Protein AF-A0A9C6X4J5-F1 (afdb_monomer)

Foldseek 3Di:
DVVVVVVVCVVCVVVVNNVVPDPCVPVCVVVVVVLVVVVVLVVVPDPPADPDDDDPDDWAFPPAFFAQQQAALVLLCCLQPVPPRCPPDDDPPDPPPPPPDPDDDDDDDQADPVRVVVCVVRPLLVQLVVQLVVVQWDPWTWDDDPQKIKIWTWGDSPPDPDTWIKIWIAGNHNRHTSAIATPPDPPRSSNNGSNSSNVSSNVSSCCRVPNRGTD

Secondary structure (DSSP, 8-state):
-HHHHHHHHHHHHHTT-GGG--TTTTTTHHHHHHHHHHHHHHHHS-S-----PPP-S--EESSSSPPPTT--HHHHHIIIIITS---TTS------------------SSS-HHHHHHHHH-HHHHHHHHHHHTT-EEEEEEEEETTEEEEEEEEESSS-S-EEEEEEEEETTT--EEEEEETT-TTGGGT-SHHHHHHHHHHHHHHHHH-S---

Radius of gyration: 20.18 Å; Cα contacts (8 Å, |Δi|>4): 278; chains: 1; bounding box: 55×36×51 Å

Organism: Frankliniella occidentalis (NCBI:txid133901)

Structure (mmCIF, N/CA/C/O backbone):
data_AF-A0A9C6X4J5-F1
#
_entry.id   AF-A0A9C6X4J5-F1
#
loop_
_atom_site.group_PDB
_atom_site.id
_atom_site.type_symbol
_atom_site.label_atom_id
_atom_site.label_alt_id
_atom_site.label_comp_id
_atom_site.label_asym_id
_atom_site.label_entity_id
_atom_site.label_seq_id
_atom_site.pdbx_PDB_ins_code
_atom_site.Cartn_x
_atom_site.Cartn_y
_atom_site.Cartn_z
_atom_site.occupancy
_atom_site.B_iso_or_equiv
_atom_site.auth_seq_id
_atom_site.auth_comp_id
_atom_site.auth_asym_id
_atom_site.auth_atom_id
_atom_site.pdbx_PDB_model_num
ATOM 1 N N . MET A 1 1 ? 35.619 13.099 -7.217 1.00 46.31 1 MET A N 1
ATOM 2 C CA . MET A 1 1 ? 35.408 11.865 -8.017 1.00 46.31 1 MET A CA 1
ATOM 3 C C . MET A 1 1 ? 34.455 12.052 -9.214 1.00 46.31 1 MET A C 1
ATOM 5 O O . MET A 1 1 ? 34.586 11.313 -10.177 1.00 46.31 1 MET A O 1
ATOM 9 N N . ILE A 1 2 ? 33.584 13.077 -9.226 1.00 42.25 2 ILE A N 1
ATOM 10 C CA . ILE A 1 2 ? 32.710 13.454 -10.368 1.00 42.25 2 ILE A CA 1
ATOM 11 C C . ILE A 1 2 ? 33.497 13.915 -11.616 1.00 42.25 2 ILE A C 1
ATOM 13 O O . ILE A 1 2 ? 33.118 13.613 -12.745 1.00 42.25 2 ILE A O 1
ATOM 17 N N . ILE A 1 3 ? 34.640 14.582 -11.421 1.00 46.97 3 ILE A N 1
ATOM 18 C CA . ILE A 1 3 ? 35.455 15.157 -12.510 1.00 46.97 3 ILE A CA 1
ATOM 19 C C . ILE A 1 3 ? 36.023 14.071 -13.446 1.00 46.97 3 ILE A C 1
ATOM 21 O O . ILE A 1 3 ? 36.099 14.259 -14.657 1.00 46.97 3 ILE A O 1
ATOM 25 N N . ILE A 1 4 ? 36.364 12.896 -12.905 1.00 52.69 4 ILE A N 1
ATOM 26 C CA . ILE A 1 4 ? 36.984 11.805 -13.675 1.00 52.69 4 ILE A CA 1
ATOM 27 C C . ILE A 1 4 ? 35.953 11.109 -14.578 1.00 52.69 4 ILE A C 1
ATOM 29 O O . ILE A 1 4 ? 36.290 10.690 -15.685 1.00 52.69 4 ILE A O 1
ATOM 33 N N . PHE A 1 5 ? 34.692 11.021 -14.139 1.00 55.88 5 PHE A N 1
ATOM 34 C CA . PHE A 1 5 ? 33.614 10.419 -14.924 1.00 55.88 5 PHE A CA 1
ATOM 35 C C . PHE A 1 5 ? 33.237 11.298 -16.121 1.00 55.88 5 PHE A C 1
ATOM 37 O O . PHE A 1 5 ? 33.220 10.812 -17.248 1.00 55.88 5 PHE A O 1
ATOM 44 N N . PHE A 1 6 ? 33.056 12.607 -15.910 1.00 57.62 6 PHE A N 1
ATOM 45 C CA . PHE A 1 6 ? 32.767 13.539 -17.005 1.00 57.62 6 PHE A CA 1
ATOM 46 C C . PHE A 1 6 ? 33.886 13.589 -18.050 1.00 57.62 6 PHE A C 1
ATOM 48 O O . PHE A 1 6 ? 33.592 13.574 -19.243 1.00 57.62 6 PHE A O 1
ATOM 55 N N . SER A 1 7 ? 35.159 13.586 -17.635 1.00 59.09 7 SER A N 1
ATOM 56 C CA . SER A 1 7 ? 36.279 13.528 -18.587 1.00 59.09 7 SER A CA 1
ATOM 57 C C . SER A 1 7 ? 36.324 12.217 -19.374 1.00 59.09 7 SER A C 1
ATOM 59 O O . SER A 1 7 ? 36.650 12.228 -20.558 1.00 59.09 7 SER A O 1
ATOM 61 N N . ARG A 1 8 ? 35.959 11.083 -18.762 1.00 58.59 8 ARG A N 1
ATOM 62 C CA . ARG A 1 8 ? 35.903 9.786 -19.456 1.00 58.59 8 ARG A CA 1
ATOM 63 C C . ARG A 1 8 ? 34.739 9.692 -20.435 1.00 58.59 8 ARG A C 1
ATOM 65 O O . ARG A 1 8 ? 34.955 9.258 -21.559 1.00 58.59 8 ARG A O 1
ATOM 72 N N . VAL A 1 9 ? 33.551 10.152 -20.047 1.00 63.16 9 VAL A N 1
ATOM 73 C CA . VAL A 1 9 ? 32.379 10.199 -20.934 1.00 63.16 9 VAL A CA 1
ATOM 74 C C . VAL A 1 9 ? 32.647 11.125 -22.121 1.00 63.16 9 VAL A C 1
ATOM 76 O O . VAL A 1 9 ? 32.426 10.727 -23.261 1.00 63.16 9 VAL A O 1
ATOM 79 N N . LYS A 1 10 ? 33.228 12.311 -21.882 1.00 68.94 10 LYS A N 1
ATOM 80 C CA . LYS A 1 10 ? 33.634 13.231 -22.957 1.00 68.94 10 LYS A CA 1
ATOM 81 C C . LYS A 1 10 ? 34.655 12.604 -23.911 1.00 68.94 10 LYS A C 1
ATOM 83 O O . LYS A 1 10 ? 34.494 12.733 -25.118 1.00 68.94 10 LYS A O 1
ATOM 88 N N . ASN A 1 11 ? 35.653 11.881 -23.396 1.00 65.81 11 ASN A N 1
ATOM 89 C CA . ASN A 1 11 ? 36.626 11.177 -24.238 1.00 65.81 11 ASN A CA 1
ATOM 90 C C . ASN A 1 11 ? 36.002 10.017 -25.032 1.00 65.81 11 ASN A C 1
ATOM 92 O O . ASN A 1 11 ? 36.344 9.832 -26.193 1.00 65.81 11 ASN A O 1
ATOM 96 N N . CYS A 1 12 ? 35.074 9.252 -24.454 1.00 62.53 12 CYS A N 1
ATOM 97 C CA . CYS A 1 12 ? 34.403 8.157 -25.163 1.00 62.53 12 CYS A CA 1
ATOM 98 C C . CYS A 1 12 ? 33.495 8.656 -26.298 1.00 62.53 12 CYS A C 1
ATOM 100 O O . CYS A 1 12 ? 33.478 8.038 -27.361 1.00 62.53 12 CYS A O 1
ATOM 102 N N . ILE A 1 13 ? 32.811 9.789 -26.096 1.00 67.75 13 ILE A N 1
ATOM 103 C CA . ILE A 1 13 ? 32.022 10.468 -27.136 1.00 67.75 13 ILE A CA 1
ATOM 104 C C . ILE A 1 13 ? 32.949 11.027 -28.226 1.00 67.75 13 ILE A C 1
ATOM 106 O O . ILE A 1 13 ? 32.706 10.820 -29.409 1.00 67.75 13 ILE A O 1
ATOM 110 N N . ALA A 1 14 ? 34.066 11.660 -27.847 1.00 70.88 14 ALA A N 1
ATOM 111 C CA . ALA A 1 14 ? 35.048 12.172 -28.808 1.00 70.88 14 ALA A CA 1
ATOM 112 C C . ALA A 1 14 ? 35.704 11.066 -29.660 1.00 70.88 14 A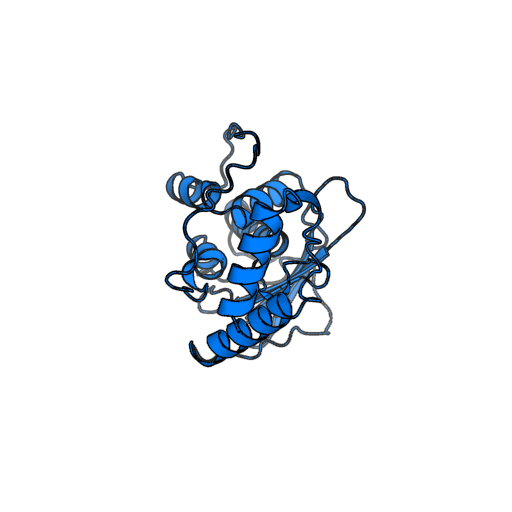LA A C 1
ATOM 114 O O . ALA A 1 14 ? 36.160 11.329 -30.769 1.00 70.88 14 ALA A O 1
ATOM 115 N N . MET A 1 15 ? 35.744 9.827 -29.158 1.00 73.50 15 MET A N 1
ATOM 116 C CA . MET A 1 15 ? 36.284 8.658 -29.861 1.00 73.50 15 MET A CA 1
ATOM 117 C C . MET A 1 15 ? 35.229 7.865 -30.659 1.00 73.50 15 MET A C 1
ATOM 119 O O . MET A 1 15 ? 35.568 6.802 -31.182 1.00 73.50 15 MET A O 1
ATOM 123 N N . GLY A 1 16 ? 33.973 8.330 -30.736 1.00 62.78 16 GLY A N 1
ATOM 124 C CA . GLY A 1 16 ? 32.884 7.648 -31.457 1.00 62.78 16 GLY A CA 1
ATOM 125 C C . GLY A 1 16 ? 32.509 6.283 -30.866 1.00 62.78 16 GLY A C 1
ATOM 126 O O . GLY A 1 16 ? 32.127 5.361 -31.587 1.00 62.78 16 GLY A O 1
ATOM 127 N N . ARG A 1 17 ? 32.719 6.107 -29.554 1.00 64.44 17 ARG A N 1
ATOM 128 C CA . ARG A 1 17 ? 32.460 4.865 -28.807 1.00 64.44 17 ARG A CA 1
ATOM 129 C C . ARG A 1 17 ? 31.333 5.049 -27.790 1.00 64.44 17 ARG A C 1
ATOM 131 O O . ARG A 1 17 ? 31.368 4.434 -26.723 1.00 64.44 17 ARG A O 1
ATOM 138 N N . GLU A 1 18 ? 30.333 5.876 -28.097 1.00 59.59 18 GLU A N 1
ATOM 139 C CA . GLU A 1 18 ? 29.174 6.097 -27.219 1.00 59.59 18 GLU A CA 1
ATOM 140 C C . GLU A 1 18 ? 28.412 4.803 -26.880 1.00 59.59 18 GLU A C 1
ATOM 142 O O . GLU A 1 18 ? 27.901 4.657 -25.772 1.00 59.59 18 GLU A O 1
ATOM 147 N N . ASN A 1 19 ? 28.429 3.818 -27.781 1.00 61.12 19 ASN A N 1
ATOM 148 C CA . ASN A 1 19 ? 27.693 2.557 -27.643 1.00 61.12 19 ASN A CA 1
ATOM 149 C C . ASN A 1 19 ? 28.371 1.523 -26.715 1.00 61.12 19 ASN A C 1
ATOM 151 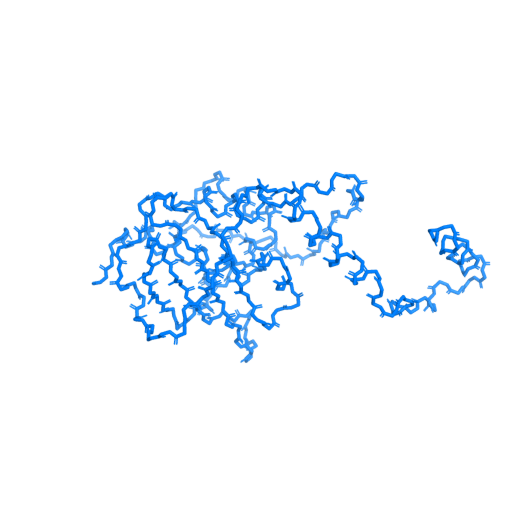O O . ASN A 1 19 ? 27.837 0.434 -26.524 1.00 61.12 19 ASN A O 1
ATOM 155 N N . ILE A 1 20 ? 29.558 1.827 -26.167 1.00 57.28 20 ILE A N 1
ATOM 156 C CA . ILE A 1 20 ? 30.389 0.897 -25.367 1.00 57.28 20 ILE A CA 1
ATOM 157 C C . ILE A 1 20 ? 30.351 1.241 -23.864 1.00 57.28 20 ILE A C 1
ATOM 159 O O . ILE A 1 20 ? 30.978 0.572 -23.041 1.00 57.28 20 ILE A O 1
ATOM 163 N N . ILE A 1 21 ? 29.598 2.267 -23.459 1.00 56.97 21 ILE A N 1
ATOM 164 C CA . ILE A 1 21 ? 29.441 2.603 -22.040 1.00 56.97 21 ILE A CA 1
ATOM 165 C C . ILE A 1 21 ? 28.496 1.575 -21.398 1.00 56.97 21 ILE A C 1
ATOM 167 O O . ILE A 1 21 ? 27.281 1.743 -21.394 1.00 56.97 21 ILE A O 1
ATOM 171 N N . ASP A 1 22 ? 29.059 0.484 -20.874 1.00 58.22 22 ASP A N 1
ATOM 172 C CA . ASP A 1 22 ? 28.322 -0.539 -20.125 1.00 58.22 22 ASP A CA 1
ATOM 173 C C . ASP A 1 22 ? 27.624 0.115 -18.917 1.00 58.22 22 ASP A C 1
ATOM 175 O O . ASP A 1 22 ? 28.326 0.664 -18.070 1.00 58.22 22 ASP A O 1
ATOM 179 N N . PRO A 1 23 ? 26.287 0.050 -18.762 1.00 49.19 23 PRO A N 1
ATOM 180 C CA . PRO A 1 23 ? 25.568 0.578 -17.596 1.00 49.19 23 PRO A CA 1
ATOM 181 C C . PRO A 1 23 ? 26.055 0.027 -16.244 1.00 49.19 23 PRO A C 1
ATOM 183 O O . PRO A 1 23 ? 25.772 0.605 -15.194 1.00 49.19 23 PRO A O 1
ATOM 186 N N . LYS A 1 24 ? 26.812 -1.080 -16.243 1.00 51.19 24 LYS A N 1
ATOM 187 C CA . LYS A 1 24 ? 27.496 -1.629 -15.064 1.00 51.19 24 LYS A CA 1
ATOM 188 C C . LYS A 1 24 ? 28.825 -0.934 -14.731 1.00 51.19 24 LYS A C 1
ATOM 190 O O . LYS A 1 24 ? 29.504 -1.388 -13.811 1.00 51.19 24 LYS A O 1
ATOM 195 N N . THR A 1 25 ? 29.198 0.156 -15.414 1.00 55.00 25 THR A N 1
ATOM 196 C CA . THR A 1 25 ? 30.515 0.830 -15.298 1.00 55.00 25 THR A CA 1
ATOM 197 C C . THR A 1 25 ? 30.905 1.259 -13.885 1.00 55.00 25 THR A C 1
ATOM 199 O O . THR A 1 25 ? 32.085 1.496 -13.639 1.00 55.00 25 THR A O 1
ATOM 202 N N . ASP A 1 26 ? 29.962 1.339 -12.949 1.00 56.19 26 ASP A N 1
ATOM 203 C CA . ASP A 1 26 ? 30.252 1.696 -11.559 1.00 56.19 26 ASP A CA 1
ATOM 204 C C . ASP A 1 26 ? 30.087 0.531 -10.566 1.00 56.19 26 ASP A C 1
ATOM 206 O O . ASP A 1 26 ? 30.128 0.727 -9.355 1.00 56.19 26 ASP A O 1
ATOM 210 N N . GLY A 1 27 ? 29.868 -0.702 -11.037 1.00 58.28 27 GLY A N 1
ATOM 211 C CA . GLY A 1 27 ? 29.753 -1.884 -10.170 1.00 58.28 27 GLY A CA 1
ATOM 212 C C . GLY A 1 27 ? 28.665 -1.772 -9.091 1.00 58.28 27 GLY A C 1
ATOM 213 O O . GLY A 1 27 ? 28.767 -2.410 -8.050 1.00 58.28 27 GLY A O 1
ATOM 214 N N . GLY A 1 28 ? 27.652 -0.924 -9.305 1.00 58.06 28 GLY A N 1
ATOM 215 C CA . GLY A 1 28 ? 26.611 -0.639 -8.317 1.00 58.06 28 GLY A CA 1
ATOM 216 C C . GLY A 1 28 ? 27.005 0.353 -7.216 1.00 58.06 28 GLY A C 1
ATOM 217 O O . GLY A 1 28 ? 26.177 0.609 -6.346 1.00 58.06 28 GLY A O 1
ATOM 218 N N . LYS A 1 29 ? 28.197 0.965 -7.250 1.00 60.34 29 LYS A N 1
ATOM 219 C CA . LYS A 1 29 ? 28.632 1.946 -6.239 1.00 60.34 29 LYS A CA 1
ATOM 220 C C . LYS A 1 29 ? 27.720 3.164 -6.190 1.00 60.34 29 LYS A C 1
ATOM 222 O O . LYS A 1 29 ? 27.361 3.583 -5.100 1.00 60.34 29 LYS A O 1
ATOM 227 N N . TRP A 1 30 ? 27.249 3.677 -7.326 1.00 58.50 30 TRP A N 1
ATOM 228 C CA . TRP A 1 30 ? 26.241 4.739 -7.343 1.00 58.50 30 TRP A CA 1
ATOM 229 C C . TRP A 1 30 ? 24.928 4.310 -6.685 1.00 58.50 30 TRP A C 1
ATOM 231 O O . TRP A 1 30 ? 24.340 5.074 -5.928 1.00 58.50 30 TRP A O 1
ATOM 241 N N . TYR A 1 31 ? 24.475 3.074 -6.917 1.00 57.50 31 TYR A N 1
ATOM 242 C CA . TYR A 1 31 ? 23.280 2.541 -6.256 1.00 57.50 31 TYR A CA 1
ATOM 243 C C . TYR A 1 31 ? 23.493 2.401 -4.743 1.00 57.50 31 TYR A C 1
ATOM 245 O O . TYR A 1 31 ? 22.592 2.688 -3.959 1.00 57.50 31 TYR A O 1
ATOM 253 N N . GLN A 1 32 ? 24.695 2.006 -4.329 1.00 66.38 32 GLN A N 1
ATOM 254 C CA . GLN A 1 32 ? 25.087 1.862 -2.932 1.00 66.38 32 GLN A CA 1
ATOM 255 C C . GLN A 1 32 ? 25.197 3.223 -2.231 1.00 66.38 32 GLN A C 1
ATOM 257 O O . GLN A 1 32 ? 24.552 3.425 -1.209 1.00 66.38 32 GLN A O 1
ATOM 262 N N . LEU A 1 33 ? 25.857 4.200 -2.855 1.00 64.25 33 LEU A N 1
ATOM 263 C CA . LEU A 1 33 ? 25.918 5.592 -2.404 1.00 64.25 33 LEU A CA 1
ATOM 264 C C . LEU A 1 33 ? 24.532 6.241 -2.356 1.00 64.25 33 LEU A C 1
ATOM 266 O O . LEU A 1 33 ? 24.237 6.978 -1.423 1.00 64.25 33 LEU A O 1
ATOM 270 N N . LYS A 1 34 ? 23.657 5.950 -3.327 1.00 59.69 34 LYS A N 1
ATOM 271 C CA . LYS A 1 34 ? 22.263 6.413 -3.323 1.00 59.69 34 LYS A CA 1
ATOM 272 C C . LYS A 1 34 ? 21.470 5.782 -2.180 1.00 59.69 34 LYS A C 1
ATOM 274 O O . LYS A 1 34 ? 20.671 6.458 -1.544 1.00 59.69 34 LYS A O 1
ATOM 279 N N . ARG A 1 35 ? 21.679 4.495 -1.890 1.00 67.06 35 ARG A N 1
ATOM 280 C CA . ARG A 1 35 ? 21.074 3.835 -0.724 1.00 67.06 35 ARG A CA 1
ATOM 281 C C . ARG A 1 35 ? 21.559 4.449 0.586 1.00 67.06 35 ARG A C 1
ATOM 283 O O . ARG A 1 35 ? 20.732 4.727 1.445 1.00 67.06 35 ARG A O 1
ATOM 290 N N . GLU A 1 36 ? 22.861 4.668 0.725 1.00 69.06 36 GLU A N 1
ATOM 291 C CA . GLU A 1 36 ? 23.479 5.243 1.923 1.00 69.06 36 GLU A CA 1
ATOM 292 C C . GLU A 1 36 ? 23.052 6.701 2.133 1.00 69.06 36 GLU A C 1
ATOM 294 O O . GLU A 1 36 ? 22.657 7.066 3.237 1.00 69.06 36 GLU A O 1
ATOM 299 N N . SER A 1 37 ? 23.022 7.521 1.078 1.00 66.81 37 SER A N 1
ATOM 300 C CA . SER A 1 37 ? 22.563 8.911 1.166 1.00 66.81 37 SER A CA 1
ATOM 301 C C . SER A 1 37 ? 21.079 9.014 1.514 1.00 66.81 37 SER A C 1
ATOM 303 O O . SER A 1 37 ? 20.695 9.888 2.286 1.00 66.81 37 SER A O 1
ATOM 305 N N . MET A 1 38 ? 20.245 8.094 1.019 1.00 57.31 38 MET A N 1
ATOM 306 C CA . MET A 1 38 ? 18.829 8.028 1.391 1.00 57.31 38 MET A CA 1
ATOM 307 C C . MET A 1 38 ? 18.621 7.513 2.821 1.00 57.31 38 MET A C 1
ATOM 309 O O . MET A 1 38 ? 17.734 8.003 3.513 1.00 57.31 38 MET A O 1
ATOM 313 N N . GLN A 1 39 ? 19.442 6.573 3.301 1.00 58.50 39 GLN A N 1
ATOM 314 C CA . GLN A 1 39 ? 19.427 6.152 4.708 1.00 58.50 39 GLN A CA 1
ATOM 315 C C . GLN A 1 39 ? 19.842 7.296 5.640 1.00 58.50 39 GLN A C 1
ATOM 317 O O . GLN A 1 39 ? 19.215 7.493 6.679 1.00 58.50 39 GLN A O 1
ATOM 322 N N . LEU A 1 40 ? 20.840 8.087 5.241 1.00 58.69 40 LEU A N 1
ATOM 323 C CA . LEU A 1 40 ? 21.288 9.262 5.984 1.00 58.69 40 LEU A CA 1
ATOM 324 C C . LEU A 1 40 ? 20.240 10.389 5.954 1.00 58.69 40 LEU A C 1
ATOM 326 O O . LEU A 1 40 ? 19.965 11.002 6.983 1.00 58.69 40 LEU A O 1
ATOM 330 N N . ALA A 1 41 ? 19.588 10.619 4.810 1.00 55.31 41 ALA A N 1
ATOM 331 C CA . ALA A 1 41 ? 18.489 11.577 4.680 1.00 55.31 41 ALA A CA 1
ATOM 332 C C . ALA A 1 41 ? 17.271 11.172 5.528 1.00 55.31 41 ALA A C 1
ATOM 334 O O . ALA A 1 41 ? 16.721 12.014 6.232 1.00 55.31 41 ALA A O 1
ATOM 335 N N . ASN A 1 42 ? 16.921 9.881 5.570 1.00 48.97 42 ASN A N 1
ATOM 336 C CA . ASN A 1 42 ? 15.914 9.353 6.499 1.00 48.97 42 ASN A CA 1
ATOM 337 C C . ASN A 1 42 ? 16.298 9.580 7.974 1.00 48.97 42 ASN A C 1
ATOM 339 O O . ASN A 1 42 ? 15.418 9.715 8.817 1.00 48.97 42 ASN A O 1
ATOM 343 N N . PHE A 1 43 ? 17.595 9.639 8.292 1.00 45.91 43 PHE A N 1
ATOM 344 C CA . PHE A 1 43 ? 18.088 9.943 9.638 1.00 45.91 43 PHE A CA 1
ATOM 345 C C . PHE A 1 43 ? 18.060 11.441 9.971 1.00 45.91 43 PHE A C 1
ATOM 347 O O . PHE A 1 43 ? 18.026 11.801 11.145 1.00 45.91 43 PHE A O 1
ATOM 354 N N . THR A 1 44 ? 18.084 12.309 8.955 1.00 42.28 44 THR A N 1
ATOM 355 C CA . THR A 1 44 ? 18.152 13.773 9.119 1.00 42.28 44 THR A CA 1
ATOM 356 C C . THR A 1 44 ? 16.760 14.413 9.061 1.00 42.28 44 THR A C 1
ATOM 358 O O . THR A 1 44 ? 16.493 15.388 9.755 1.00 42.28 44 THR A O 1
ATOM 361 N N . SER A 1 45 ? 15.826 13.815 8.319 1.00 45.00 45 SER A N 1
ATOM 362 C CA . SER A 1 45 ? 14.392 14.113 8.379 1.00 45.00 45 SER A CA 1
ATOM 363 C C . SER A 1 45 ? 13.725 13.308 9.500 1.00 45.00 45 SER A C 1
ATOM 365 O O . SER A 1 45 ? 12.837 12.494 9.256 1.00 45.00 45 SER A O 1
ATOM 367 N N . GLN A 1 46 ? 14.166 13.499 10.747 1.00 39.09 46 GLN A N 1
ATOM 368 C CA . GLN A 1 46 ? 13.497 12.922 11.915 1.00 39.09 46 GLN A CA 1
ATOM 369 C C . GLN A 1 46 ? 12.147 13.617 12.157 1.00 39.09 46 GLN A C 1
ATOM 371 O O . GLN A 1 46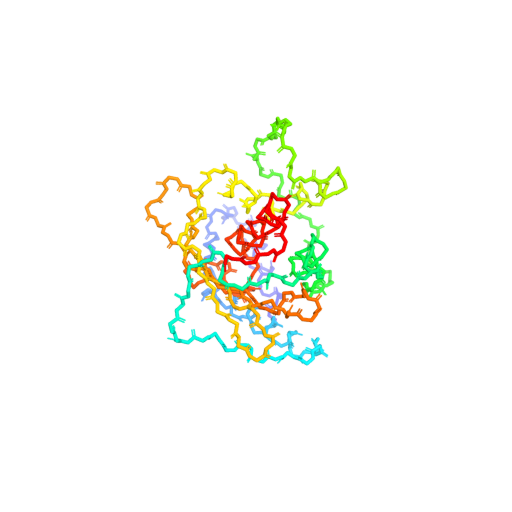 ? 11.995 14.453 13.039 1.00 39.09 46 GLN A O 1
ATOM 376 N N . THR A 1 47 ? 11.114 13.181 11.442 1.00 39.59 47 THR A N 1
ATOM 377 C CA . THR A 1 47 ? 9.932 12.729 12.177 1.00 39.59 47 THR A CA 1
ATOM 378 C C . THR A 1 47 ? 10.340 11.415 12.821 1.00 39.59 47 THR A C 1
ATOM 380 O O . THR A 1 47 ? 10.681 10.487 12.091 1.00 39.59 47 THR A O 1
ATOM 383 N N . VAL A 1 48 ? 10.396 11.368 14.154 1.00 38.47 48 VAL A N 1
ATOM 384 C CA . VAL A 1 48 ? 10.726 10.192 14.979 1.00 38.47 48 VAL A CA 1
ATOM 385 C C . VAL A 1 48 ? 10.119 8.929 14.359 1.00 38.47 48 VAL A C 1
ATOM 387 O O . VAL A 1 48 ? 8.931 8.651 14.505 1.00 38.47 48 VAL A O 1
ATOM 390 N N . GLY A 1 49 ? 10.922 8.205 13.581 1.00 43.44 49 GLY A N 1
ATOM 391 C CA . GLY A 1 49 ? 10.463 7.030 12.865 1.00 43.44 49 GLY A CA 1
ATOM 392 C C . GLY A 1 49 ? 10.350 5.901 13.866 1.00 43.44 49 GLY A C 1
ATOM 393 O O . GLY A 1 49 ? 11.373 5.336 14.253 1.00 43.44 49 GLY A O 1
ATOM 394 N N . LEU A 1 50 ? 9.126 5.567 14.288 1.00 51.72 50 LEU A N 1
ATOM 395 C CA . LEU A 1 50 ? 8.868 4.258 14.877 1.00 51.72 50 LEU A CA 1
ATOM 396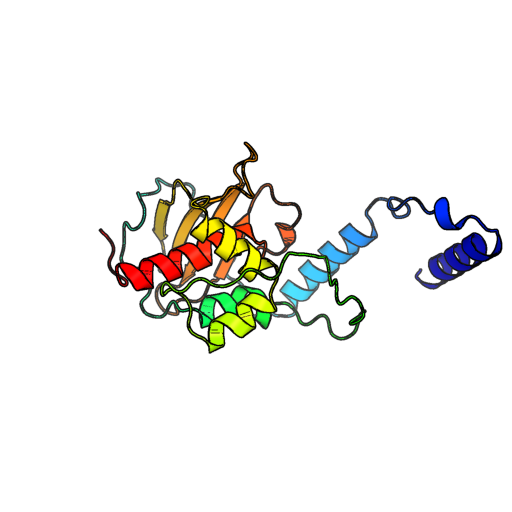 C C . LEU A 1 50 ? 9.492 3.226 13.930 1.00 51.72 50 LEU A C 1
ATOM 398 O O . LEU A 1 50 ? 9.120 3.156 12.758 1.00 51.72 50 LEU A O 1
ATOM 402 N N . GLN A 1 51 ? 10.458 2.448 14.415 1.00 59.75 51 GLN A N 1
ATOM 403 C CA . GLN A 1 51 ? 10.892 1.240 13.723 1.00 59.75 51 GLN A CA 1
ATOM 404 C C . GLN A 1 51 ? 9.698 0.284 13.739 1.00 59.75 51 GLN A C 1
ATOM 406 O O . GLN A 1 51 ? 9.480 -0.451 14.701 1.00 59.75 51 GLN A O 1
ATOM 411 N N . VAL A 1 52 ? 8.861 0.375 12.706 1.00 72.62 52 VAL A N 1
ATOM 412 C CA . VAL A 1 52 ? 7.672 -0.456 12.569 1.00 72.62 52 VAL A CA 1
ATOM 413 C C . VAL A 1 52 ? 8.138 -1.871 12.259 1.00 72.62 52 VAL A C 1
ATOM 415 O O . VAL A 1 52 ? 8.618 -2.163 11.166 1.00 72.62 52 VAL A O 1
ATOM 418 N N . THR A 1 53 ? 8.008 -2.752 13.243 1.00 82.62 53 THR A N 1
ATOM 419 C CA . THR A 1 53 ? 8.253 -4.183 13.086 1.00 82.62 53 THR A CA 1
ATOM 420 C C . THR A 1 53 ? 6.937 -4.860 12.731 1.00 82.62 53 THR A C 1
ATOM 422 O O . THR A 1 53 ? 5.956 -4.755 13.461 1.00 82.62 53 THR A O 1
ATOM 425 N N . PHE A 1 54 ? 6.893 -5.524 11.574 1.00 85.12 54 PHE A N 1
ATOM 426 C CA . PHE A 1 54 ? 5.695 -6.253 11.167 1.00 85.12 54 PHE A CA 1
ATOM 427 C C . PHE A 1 54 ? 5.507 -7.503 12.032 1.00 85.12 54 PHE A C 1
ATOM 429 O O . PHE A 1 54 ? 6.469 -8.253 12.222 1.00 85.12 54 PHE A O 1
ATOM 436 N N . PRO A 1 55 ? 4.279 -7.776 12.498 1.00 86.81 55 PRO A N 1
ATOM 437 C CA . PRO A 1 55 ? 4.009 -8.951 13.307 1.00 86.81 55 PRO A CA 1
ATOM 438 C C . PRO A 1 55 ? 4.179 -10.246 12.507 1.00 86.81 55 PRO A C 1
ATOM 440 O O . PRO A 1 55 ? 3.751 -10.367 11.356 1.00 86.81 55 PRO A O 1
ATOM 443 N N . SER A 1 56 ? 4.773 -11.245 13.157 1.00 82.75 56 SER A N 1
ATOM 444 C CA . SER A 1 56 ? 4.882 -12.624 12.664 1.00 82.75 56 SER A CA 1
ATOM 445 C C . SER A 1 56 ? 3.723 -13.526 13.112 1.00 82.75 56 SER A C 1
ATOM 447 O O . SER A 1 56 ? 3.727 -14.708 12.780 1.00 82.75 56 SER A O 1
ATOM 449 N N . GLY A 1 57 ? 2.758 -12.982 13.864 1.00 76.94 57 GLY A N 1
ATOM 450 C CA . GLY A 1 57 ? 1.616 -13.717 14.418 1.00 76.94 57 GLY A CA 1
ATOM 451 C C . GLY A 1 57 ? 0.611 -14.204 13.372 1.00 76.94 57 GLY A C 1
ATOM 452 O O . GLY A 1 57 ? 0.829 -14.074 12.167 1.00 76.94 57 GLY A O 1
ATOM 453 N N . GLU A 1 58 ? -0.500 -14.771 13.841 1.00 85.88 58 GLU A N 1
ATOM 454 C CA . GLU A 1 58 ? -1.617 -15.176 12.983 1.00 85.88 58 GLU A CA 1
ATOM 455 C C . GLU A 1 58 ? -2.299 -13.945 12.377 1.00 85.88 58 GLU A C 1
ATOM 457 O O . GLU A 1 58 ? -2.482 -12.933 13.044 1.00 85.88 58 GLU A O 1
ATOM 462 N N . TRP A 1 59 ? -2.612 -14.016 11.084 1.00 92.69 59 TRP A N 1
ATOM 463 C CA . TRP A 1 59 ? -3.238 -12.921 10.348 1.00 92.69 59 TRP A CA 1
ATOM 464 C C . TRP A 1 59 ? -4.659 -13.309 9.975 1.00 92.69 59 TRP A C 1
ATOM 466 O O . TRP A 1 59 ? -4.854 -14.364 9.363 1.00 92.69 59 TRP A O 1
ATOM 476 N N . ASP A 1 60 ? -5.605 -12.423 10.257 1.00 92.69 60 ASP A N 1
ATOM 477 C CA . ASP A 1 60 ? -7.024 -12.655 10.026 1.00 92.69 60 ASP A CA 1
ATOM 478 C C . ASP A 1 60 ? -7.444 -12.274 8.603 1.00 92.69 60 ASP A C 1
ATOM 480 O O . ASP A 1 60 ? -6.716 -11.613 7.856 1.00 92.69 60 ASP A O 1
ATOM 484 N N . VAL A 1 61 ? -8.623 -12.741 8.185 1.00 93.81 61 VAL A N 1
ATOM 485 C CA . VAL A 1 61 ? -9.183 -12.419 6.867 1.00 93.81 61 VAL A CA 1
ATOM 486 C C . VAL A 1 61 ? -9.681 -10.978 6.864 1.00 93.81 61 VAL A C 1
ATOM 488 O O . VAL A 1 61 ? -10.575 -10.624 7.627 1.00 93.81 61 VAL A O 1
ATOM 491 N N . PHE A 1 62 ? -9.158 -10.174 5.939 1.00 92.81 62 PHE A N 1
ATOM 492 C CA . PHE A 1 62 ? -9.516 -8.765 5.842 1.00 92.81 62 PHE A CA 1
ATOM 493 C C . PHE A 1 62 ? -10.967 -8.546 5.365 1.00 92.81 62 PHE A C 1
ATOM 495 O O . PHE A 1 62 ? -11.412 -9.224 4.425 1.00 92.81 62 PHE A O 1
ATOM 502 N N . PRO A 1 63 ? -11.679 -7.536 5.904 1.00 91.25 63 PRO A N 1
ATOM 503 C CA . PRO A 1 63 ? -11.334 -6.745 7.094 1.00 91.25 63 PRO A CA 1
ATOM 504 C C . PRO A 1 63 ? -11.777 -7.461 8.383 1.00 91.25 63 PRO A C 1
ATOM 506 O O . PRO A 1 63 ? -12.960 -7.765 8.536 1.00 91.25 63 PRO A O 1
ATOM 509 N N . SER A 1 64 ? -10.854 -7.705 9.317 1.00 91.69 64 SER A N 1
ATOM 510 C CA . SER A 1 64 ? -11.168 -8.329 10.618 1.00 91.69 64 SER A CA 1
ATOM 511 C C . SER A 1 64 ? -11.521 -7.318 11.714 1.00 91.69 64 SER A C 1
ATOM 513 O O . SER A 1 64 ? -12.169 -7.658 12.705 1.00 91.69 64 SER A O 1
ATOM 515 N N . LYS A 1 65 ? -11.084 -6.065 11.555 1.00 90.00 65 LYS A N 1
ATOM 516 C CA . LYS A 1 65 ? -11.377 -4.939 12.449 1.00 90.00 65 LYS A CA 1
ATOM 517 C C . LYS A 1 65 ? -11.809 -3.716 11.653 1.00 90.00 65 LYS A C 1
ATOM 519 O O . LYS A 1 65 ? -11.581 -3.634 10.445 1.00 90.00 65 LYS A O 1
ATOM 524 N N . ASP A 1 66 ? -12.432 -2.773 12.354 1.00 91.06 66 ASP A N 1
ATOM 525 C CA . ASP A 1 66 ? -12.788 -1.477 11.788 1.00 91.06 66 ASP A CA 1
ATOM 526 C C . ASP A 1 66 ? -11.531 -0.747 11.311 1.00 91.06 66 ASP A C 1
ATOM 528 O O . ASP A 1 66 ? -10.526 -0.662 12.017 1.00 91.06 66 ASP A O 1
ATOM 532 N N . LEU A 1 67 ? -11.605 -0.216 10.096 1.00 91.75 67 LEU A N 1
ATOM 533 C CA . LEU A 1 67 ? -10.549 0.592 9.512 1.00 91.75 67 LEU A CA 1
ATOM 534 C C . LEU A 1 67 ? -10.547 1.992 10.139 1.00 91.75 67 LEU A C 1
ATOM 536 O O . LEU A 1 67 ? -11.621 2.533 10.423 1.00 91.75 67 LEU A O 1
ATOM 540 N N . PRO A 1 68 ? -9.375 2.641 10.264 1.00 91.38 68 PRO A N 1
ATOM 541 C CA . PRO A 1 68 ? -9.283 3.997 10.795 1.00 91.38 68 PRO A CA 1
ATOM 542 C C . PRO A 1 68 ? -10.195 4.948 10.009 1.00 91.38 68 PRO A C 1
ATOM 544 O O . PRO A 1 68 ? -10.066 5.080 8.789 1.00 91.38 68 PRO A O 1
ATOM 547 N N . THR A 1 69 ? -11.117 5.629 10.694 1.00 90.94 69 THR A N 1
ATOM 548 C CA . THR A 1 69 ? -12.055 6.585 10.065 1.00 90.94 69 THR A CA 1
ATOM 549 C C . THR A 1 69 ? -11.345 7.796 9.468 1.00 90.94 69 THR A C 1
ATOM 551 O O . THR A 1 69 ? -11.848 8.434 8.547 1.00 90.94 69 THR A O 1
ATOM 554 N N . SER A 1 70 ? -10.146 8.086 9.963 1.00 91.12 70 SER A N 1
ATOM 555 C CA . SER A 1 70 ? -9.254 9.133 9.479 1.00 91.12 70 SER A CA 1
ATOM 556 C C . SER A 1 70 ? -8.498 8.752 8.199 1.00 91.12 70 SER A C 1
ATOM 558 O O . SER A 1 70 ? -7.995 9.647 7.518 1.00 91.12 70 SER A O 1
ATOM 560 N N . PHE A 1 71 ? -8.438 7.467 7.815 1.00 92.81 71 PHE A N 1
ATOM 561 C CA . PHE A 1 71 ? -7.745 7.042 6.595 1.00 92.81 71 PHE A CA 1
ATOM 562 C C . PHE A 1 71 ? -8.491 7.513 5.341 1.00 92.81 71 PHE A C 1
ATOM 564 O O . PHE A 1 71 ? -9.655 7.180 5.119 1.00 92.81 71 PHE A O 1
ATOM 571 N N . ASN A 1 72 ? -7.801 8.271 4.488 1.00 92.81 72 ASN A N 1
ATOM 572 C CA . ASN A 1 72 ? -8.367 8.829 3.264 1.00 92.81 72 ASN A CA 1
ATOM 573 C C . ASN A 1 72 ? -7.309 8.946 2.149 1.00 92.81 72 ASN A C 1
ATOM 575 O O . ASN A 1 72 ? -6.145 8.582 2.323 1.00 92.81 72 ASN A O 1
ATOM 579 N N . PHE A 1 73 ? -7.705 9.457 0.978 1.00 92.50 73 PHE A N 1
ATOM 580 C CA . PHE A 1 73 ? -6.789 9.633 -0.154 1.00 92.50 73 PHE A CA 1
ATOM 581 C C . PHE A 1 73 ? -5.580 10.525 0.178 1.00 92.50 73 PHE A C 1
ATOM 583 O O . PHE A 1 73 ? -4.475 10.246 -0.283 1.00 92.50 73 PHE A O 1
ATOM 590 N N . GLY A 1 74 ? -5.761 11.554 1.008 1.00 91.44 74 GLY A N 1
ATOM 591 C CA . GLY A 1 74 ? -4.681 12.410 1.494 1.00 91.44 74 GLY A CA 1
ATOM 592 C C . GLY A 1 74 ? -3.612 11.625 2.253 1.00 91.44 74 GLY A C 1
ATOM 593 O O . GLY A 1 74 ? -2.430 11.842 2.015 1.00 91.44 74 GLY A O 1
ATOM 594 N N . SER A 1 75 ? -3.994 10.628 3.058 1.00 91.69 75 SER A N 1
ATOM 595 C CA . SER A 1 75 ? -3.045 9.729 3.736 1.00 91.69 75 SER A CA 1
ATOM 596 C C . SER A 1 75 ? -2.177 8.952 2.737 1.00 91.69 75 SER A C 1
ATOM 598 O O . SER A 1 75 ? -0.971 8.788 2.936 1.00 91.69 75 SER A O 1
ATOM 600 N N . ILE A 1 76 ? -2.779 8.502 1.630 1.00 91.88 76 ILE A N 1
ATOM 601 C CA . ILE A 1 76 ? -2.074 7.813 0.539 1.00 91.88 76 ILE A CA 1
ATOM 602 C C . ILE A 1 76 ? -1.139 8.783 -0.185 1.00 91.88 76 ILE A C 1
ATOM 604 O O . ILE A 1 76 ? 0.020 8.447 -0.439 1.00 91.88 76 ILE A O 1
ATOM 608 N N . TYR A 1 77 ? -1.624 9.978 -0.517 1.00 91.12 77 TYR A N 1
ATOM 609 C CA . TYR A 1 77 ? -0.851 10.998 -1.220 1.00 91.12 77 TYR A CA 1
ATOM 610 C C . TYR A 1 77 ? 0.347 11.472 -0.391 1.00 91.12 77 TYR A C 1
ATOM 612 O O . TYR A 1 77 ? 1.477 11.451 -0.877 1.00 91.12 77 TYR A O 1
ATOM 620 N N . HIS A 1 78 ? 0.136 11.776 0.888 1.00 90.62 78 HIS A N 1
ATOM 621 C CA . HIS A 1 78 ? 1.199 12.149 1.814 1.00 90.62 78 HIS A CA 1
ATOM 622 C C . HIS A 1 78 ? 2.271 11.050 1.905 1.00 90.62 78 HIS A C 1
ATOM 624 O O . HIS A 1 78 ? 3.469 11.312 1.792 1.00 90.62 78 HIS A O 1
ATOM 630 N N . TYR A 1 79 ? 1.868 9.780 2.025 1.00 89.62 79 TYR A N 1
ATOM 631 C CA . TYR A 1 79 ? 2.818 8.666 2.090 1.00 89.62 79 TYR A CA 1
ATOM 632 C C . TYR A 1 79 ? 3.593 8.435 0.783 1.00 89.62 79 TYR A C 1
ATOM 634 O O . TYR A 1 79 ? 4.791 8.149 0.803 1.00 89.62 79 TYR A O 1
ATOM 642 N N . THR A 1 80 ? 2.917 8.522 -0.361 1.00 86.50 80 THR A N 1
ATOM 643 C CA . THR A 1 80 ? 3.506 8.179 -1.665 1.00 86.50 80 THR A CA 1
ATOM 644 C C . THR A 1 80 ? 4.253 9.335 -2.325 1.00 86.50 80 THR A C 1
ATOM 646 O O . THR A 1 80 ? 5.152 9.077 -3.125 1.00 86.50 80 THR A O 1
ATOM 649 N N . VAL A 1 81 ? 3.901 10.581 -1.999 1.00 85.88 81 VAL A N 1
ATOM 650 C CA . VAL A 1 81 ? 4.415 11.792 -2.652 1.00 85.88 81 VAL A CA 1
ATOM 651 C C . VAL A 1 81 ? 5.108 12.713 -1.658 1.00 85.88 81 VAL A C 1
ATOM 653 O O . VAL A 1 81 ? 6.299 12.955 -1.804 1.00 85.88 81 VAL A O 1
ATOM 656 N N . GLU A 1 82 ? 4.396 13.223 -0.654 1.00 84.31 82 GLU A N 1
ATOM 657 C CA . GLU A 1 82 ? 4.879 14.365 0.145 1.00 84.31 82 GLU A CA 1
ATOM 658 C C . GLU A 1 82 ? 5.958 13.983 1.157 1.00 84.31 82 GLU A C 1
ATOM 660 O O . GLU A 1 82 ? 6.909 14.722 1.370 1.00 84.31 82 GLU A O 1
ATOM 665 N N . SER A 1 83 ? 5.859 12.790 1.737 1.00 79.44 83 SER A N 1
ATOM 666 C CA . SER A 1 83 ? 6.866 12.255 2.659 1.00 79.44 83 SER A CA 1
ATOM 667 C C . SER A 1 83 ? 8.131 11.761 1.946 1.00 79.44 83 SER A C 1
ATOM 669 O O . SER A 1 83 ? 9.022 11.183 2.581 1.00 79.44 83 SER A O 1
ATOM 671 N N . MET A 1 84 ? 8.226 11.927 0.621 1.00 67.50 84 MET A N 1
ATOM 672 C CA . MET A 1 84 ? 9.487 11.737 -0.082 1.00 67.50 84 MET A CA 1
ATOM 673 C C . MET A 1 84 ? 10.479 12.785 0.413 1.00 67.50 84 MET A C 1
ATOM 675 O O . MET A 1 84 ? 10.144 13.968 0.406 1.00 67.50 84 MET A O 1
ATOM 679 N N . PRO A 1 85 ? 11.703 12.389 0.807 1.00 61.75 85 PRO A N 1
ATOM 680 C CA . PRO A 1 85 ? 12.743 13.374 1.025 1.00 61.75 85 PRO A CA 1
ATOM 681 C C . PRO A 1 85 ? 12.875 14.177 -0.268 1.00 61.75 85 PRO A C 1
ATOM 683 O O . PRO A 1 85 ? 13.167 13.616 -1.329 1.00 61.75 85 PRO A O 1
ATOM 686 N N . SER A 1 86 ? 12.583 15.474 -0.182 1.00 51.19 86 SER A N 1
ATOM 687 C CA . SER A 1 86 ? 12.766 16.419 -1.270 1.00 51.19 86 SER A CA 1
ATOM 688 C C . SER A 1 86 ? 14.260 16.487 -1.543 1.00 51.19 86 SER A C 1
ATOM 690 O O . SER A 1 86 ? 15.005 17.207 -0.880 1.00 51.19 86 SER A O 1
ATOM 692 N N . LEU A 1 87 ? 14.705 15.665 -2.486 1.00 49.19 87 LEU A N 1
ATOM 693 C CA . LEU A 1 87 ? 16.051 15.684 -3.031 1.00 49.19 87 LEU A CA 1
ATOM 694 C C . LEU A 1 87 ? 16.111 16.906 -3.952 1.00 49.19 87 LEU A C 1
ATOM 696 O O . LEU A 1 87 ? 16.032 16.778 -5.169 1.00 49.19 87 LEU A O 1
ATOM 700 N N . LEU A 1 88 ? 16.102 18.094 -3.341 1.00 45.06 88 LEU A N 1
ATOM 701 C CA . LEU A 1 88 ? 16.204 19.374 -4.028 1.00 45.06 88 LEU A CA 1
ATOM 702 C C . LEU A 1 88 ? 17.381 19.304 -5.019 1.00 45.06 88 LEU A C 1
ATOM 704 O O . LEU A 1 88 ? 18.513 19.007 -4.639 1.00 45.06 88 LEU A O 1
ATOM 708 N N . ASP A 1 89 ? 17.051 19.544 -6.287 1.00 44.53 89 ASP A N 1
ATOM 709 C CA . ASP A 1 89 ? 17.932 19.947 -7.386 1.00 44.53 89 ASP A CA 1
ATOM 710 C C . ASP A 1 89 ? 19.014 18.987 -7.897 1.00 44.53 89 ASP A C 1
ATOM 712 O O . ASP A 1 89 ? 20.110 19.414 -8.260 1.00 44.53 89 ASP A O 1
ATOM 716 N N . LEU A 1 90 ? 18.703 17.703 -8.086 1.00 41.44 90 LEU A N 1
ATOM 717 C CA . LEU A 1 90 ? 19.456 16.895 -9.053 1.00 41.44 90 LEU A CA 1
ATOM 718 C C . LEU A 1 90 ? 18.503 16.271 -10.077 1.00 41.44 90 LEU A C 1
ATOM 720 O O . LEU A 1 90 ? 17.893 15.239 -9.823 1.00 41.44 90 LEU A O 1
ATOM 724 N N . CYS A 1 91 ? 18.436 16.947 -11.229 1.00 37.16 91 CYS A N 1
ATOM 725 C CA . CYS A 1 91 ? 17.834 16.573 -12.514 1.00 37.16 91 CYS A CA 1
ATOM 726 C C . CYS A 1 91 ? 16.300 16.442 -12.606 1.00 37.16 91 CYS A C 1
ATOM 728 O O . CYS A 1 91 ? 15.765 15.384 -12.934 1.00 37.16 91 CYS A O 1
ATOM 730 N N . ASP A 1 92 ? 15.599 17.576 -12.500 1.00 38.81 92 ASP A N 1
ATOM 731 C CA . ASP A 1 92 ? 14.278 17.745 -13.124 1.00 38.81 92 ASP A CA 1
ATOM 732 C C . ASP A 1 92 ? 14.424 17.968 -14.642 1.00 38.81 92 ASP A C 1
ATOM 734 O O . ASP A 1 92 ? 14.389 19.080 -15.160 1.00 38.81 92 ASP A O 1
ATOM 738 N N . SER A 1 93 ? 14.744 16.898 -15.366 1.00 36.16 93 SER A N 1
ATOM 739 C CA . SER A 1 93 ? 14.693 16.876 -16.839 1.00 36.16 93 SER A CA 1
ATOM 740 C C . SER A 1 93 ? 14.515 15.463 -17.387 1.00 36.16 93 SER A C 1
ATOM 742 O O . SER A 1 93 ? 15.008 15.139 -18.456 1.00 36.16 93 SER A O 1
ATOM 744 N N . ASN A 1 94 ? 13.768 14.619 -16.676 1.00 38.88 94 ASN A N 1
ATOM 745 C CA . ASN A 1 94 ? 13.209 13.403 -17.262 1.00 38.88 94 ASN A CA 1
ATOM 746 C C . ASN A 1 94 ? 11.708 13.377 -16.973 1.00 38.88 94 ASN A C 1
ATOM 748 O O . ASN A 1 94 ? 11.225 12.646 -16.106 1.00 38.88 94 ASN A O 1
ATOM 752 N N . GLN A 1 95 ? 10.954 14.187 -17.723 1.00 43.25 95 GLN A N 1
ATOM 753 C CA . GLN A 1 95 ? 9.594 13.794 -18.070 1.00 43.25 95 GLN A CA 1
ATOM 754 C C . GLN A 1 95 ? 9.718 12.510 -18.894 1.00 43.25 95 GLN A C 1
ATOM 756 O O . GLN A 1 95 ? 9.830 12.552 -20.113 1.00 43.25 95 GLN A O 1
ATOM 761 N N . ASP A 1 96 ? 9.735 11.363 -18.213 1.00 37.19 96 ASP A N 1
ATOM 762 C CA . ASP A 1 96 ? 9.532 10.063 -18.842 1.00 37.19 96 ASP A CA 1
ATOM 763 C C . ASP A 1 96 ? 8.075 10.001 -19.329 1.00 37.19 96 ASP A C 1
ATOM 765 O O . ASP A 1 96 ? 7.215 9.342 -18.730 1.00 37.19 96 ASP A O 1
ATOM 769 N N . THR A 1 97 ? 7.788 10.681 -20.441 1.00 37.78 97 THR A N 1
ATOM 770 C CA . THR A 1 97 ? 6.699 10.335 -21.355 1.00 37.78 97 THR A CA 1
ATOM 771 C C . THR A 1 97 ? 7.053 8.988 -21.978 1.00 37.78 97 THR A C 1
ATOM 773 O O . THR A 1 97 ? 7.486 8.891 -23.119 1.00 37.78 97 THR A O 1
ATOM 776 N N . SER A 1 98 ? 6.961 7.936 -21.167 1.00 40.75 98 SER A N 1
ATOM 777 C CA . SER A 1 98 ? 6.862 6.576 -21.679 1.00 40.75 98 SER A CA 1
ATOM 778 C C . SER A 1 98 ? 5.402 6.362 -22.043 1.00 40.75 98 SER A C 1
ATOM 780 O O . SER A 1 98 ? 4.530 6.638 -21.213 1.00 40.75 98 SER A O 1
ATOM 782 N N . ASP A 1 99 ? 5.182 5.933 -23.284 1.00 42.16 99 ASP A N 1
ATOM 783 C CA . ASP A 1 99 ? 3.906 5.636 -23.937 1.00 42.16 99 ASP A CA 1
ATOM 784 C C . ASP A 1 99 ? 3.070 4.603 -23.153 1.00 42.16 99 ASP A C 1
ATOM 786 O O . ASP A 1 99 ? 2.933 3.443 -23.530 1.00 42.16 99 ASP A O 1
ATOM 790 N N . ASP A 1 100 ? 2.524 5.010 -22.011 1.00 47.84 100 ASP A N 1
ATOM 791 C CA . ASP A 1 100 ? 1.483 4.287 -21.295 1.00 47.84 100 ASP A CA 1
ATOM 792 C C . ASP A 1 100 ? 0.149 4.894 -21.770 1.00 47.84 100 ASP A C 1
ATOM 794 O O . ASP A 1 100 ? -0.265 5.936 -21.257 1.00 47.84 100 ASP A O 1
ATOM 798 N N . GLU A 1 101 ? -0.469 4.263 -22.775 1.00 46.50 101 GLU A N 1
ATOM 799 C CA . GLU A 1 101 ? -1.815 4.520 -23.317 1.00 46.50 101 GLU A CA 1
ATOM 800 C C . GLU A 1 101 ? -2.725 5.283 -22.336 1.00 46.50 101 GLU A C 1
ATOM 802 O O . GLU A 1 101 ? -3.036 4.806 -21.236 1.00 46.50 101 GLU A O 1
ATOM 807 N N . ALA A 1 102 ? -3.154 6.484 -22.733 1.00 47.56 102 ALA A N 1
ATOM 808 C CA . ALA A 1 102 ? -4.110 7.284 -21.981 1.00 47.56 102 ALA A CA 1
ATOM 809 C C . ALA A 1 102 ? -5.421 6.498 -21.839 1.00 47.56 102 ALA A C 1
ATOM 811 O O . ALA A 1 102 ? -6.208 6.380 -22.774 1.00 47.56 102 ALA A O 1
ATOM 812 N N . MET A 1 103 ? -5.647 5.920 -20.662 1.00 47.84 103 MET A N 1
ATOM 813 C CA . MET A 1 103 ? -6.829 5.095 -20.434 1.00 47.84 103 MET A CA 1
ATOM 814 C C . MET A 1 103 ? -8.054 5.992 -20.326 1.00 47.84 103 MET A C 1
ATOM 816 O O . MET A 1 103 ? -8.119 6.848 -19.439 1.00 47.84 103 MET A O 1
ATOM 820 N N . ASN A 1 104 ? -9.035 5.766 -21.199 1.00 45.41 104 ASN A N 1
ATOM 821 C CA . ASN A 1 104 ? -10.367 6.325 -21.026 1.00 45.41 104 ASN A CA 1
ATOM 822 C C . ASN A 1 104 ? -10.962 5.773 -19.727 1.00 45.41 104 ASN A C 1
ATOM 824 O O . ASN A 1 104 ? -11.130 4.566 -19.544 1.00 45.41 104 ASN A O 1
ATOM 828 N N . PHE A 1 105 ? -11.206 6.685 -18.791 1.00 46.31 105 PHE A N 1
ATOM 829 C CA . PHE A 1 105 ? -11.806 6.415 -17.497 1.00 46.31 105 PHE A CA 1
ATOM 830 C C . PHE A 1 105 ? -13.303 6.197 -17.712 1.00 46.31 105 PHE A C 1
ATOM 832 O O . PHE A 1 105 ? -14.070 7.155 -17.707 1.00 46.31 105 PHE A O 1
ATOM 839 N N . ASP A 1 106 ? -13.713 4.952 -17.958 1.00 39.09 106 ASP A N 1
ATOM 840 C CA . ASP A 1 106 ? -15.140 4.651 -18.015 1.00 39.09 106 ASP A CA 1
ATOM 841 C C . ASP A 1 106 ? -15.729 4.687 -16.598 1.00 39.09 106 ASP A C 1
ATOM 843 O O . ASP A 1 106 ? -15.157 4.167 -15.628 1.00 39.09 106 ASP A O 1
ATOM 847 N N . GLY A 1 107 ? -16.818 5.434 -16.475 1.00 47.41 107 GLY A N 1
ATOM 848 C CA . GLY A 1 107 ? -17.357 5.940 -15.228 1.00 47.41 107 GLY A CA 1
ATOM 849 C C . GLY A 1 107 ? -17.999 4.851 -14.384 1.00 47.41 107 GLY A C 1
ATOM 850 O O . GLY A 1 107 ? -19.156 4.504 -14.581 1.00 47.41 107 GLY A O 1
ATOM 851 N N . GLN A 1 108 ? -17.292 4.401 -13.348 1.00 44.41 108 GLN A N 1
ATOM 852 C CA . GLN A 1 108 ? -17.928 3.912 -12.125 1.00 44.41 108 GLN A CA 1
ATOM 853 C C . GLN A 1 108 ? -17.036 4.162 -10.901 1.00 44.41 108 GLN A C 1
ATOM 855 O O . GLN A 1 108 ? -16.213 3.353 -10.485 1.00 44.41 108 GLN A O 1
ATOM 860 N N . SER A 1 109 ? -17.199 5.381 -10.379 1.00 53.97 109 SER A N 1
ATOM 861 C CA . SER A 1 109 ? -17.303 5.730 -8.958 1.00 53.97 109 SER A CA 1
ATOM 862 C C . SER A 1 109 ? -16.341 5.042 -7.982 1.00 53.97 109 SER A C 1
ATOM 864 O O . SER A 1 109 ? -16.748 4.233 -7.153 1.00 53.97 109 SER A O 1
ATOM 866 N N . ALA A 1 110 ? -15.063 5.424 -8.012 1.00 54.78 110 ALA A N 1
ATOM 867 C CA . ALA A 1 110 ? -14.160 5.132 -6.897 1.00 54.78 110 ALA A CA 1
ATOM 868 C C . ALA A 1 110 ? -13.081 6.193 -6.664 1.00 54.78 110 ALA A C 1
ATOM 870 O O . ALA A 1 110 ? -12.226 5.950 -5.823 1.00 54.78 110 ALA A O 1
ATOM 871 N N . VAL A 1 111 ? -13.065 7.315 -7.398 1.00 59.38 111 VAL A N 1
ATOM 872 C CA . VAL A 1 111 ? -12.034 8.371 -7.339 1.00 59.38 111 VAL A CA 1
ATOM 873 C C . VAL A 1 111 ? -12.691 9.720 -7.647 1.00 59.38 111 VAL A C 1
ATOM 875 O O . VAL A 1 111 ? -13.411 9.823 -8.637 1.00 59.38 111 VAL A O 1
ATOM 878 N N . ASN A 1 112 ? -12.463 10.738 -6.812 1.00 68.06 112 ASN A N 1
ATOM 879 C CA . ASN A 1 112 ? -12.973 12.095 -7.058 1.00 68.06 112 ASN A CA 1
ATOM 880 C C . ASN A 1 112 ? -12.148 12.811 -8.146 1.00 68.06 112 ASN A C 1
ATOM 882 O O . ASN A 1 112 ? -10.959 12.538 -8.301 1.00 68.06 112 ASN A O 1
ATOM 886 N N . VAL A 1 113 ? -12.734 13.792 -8.84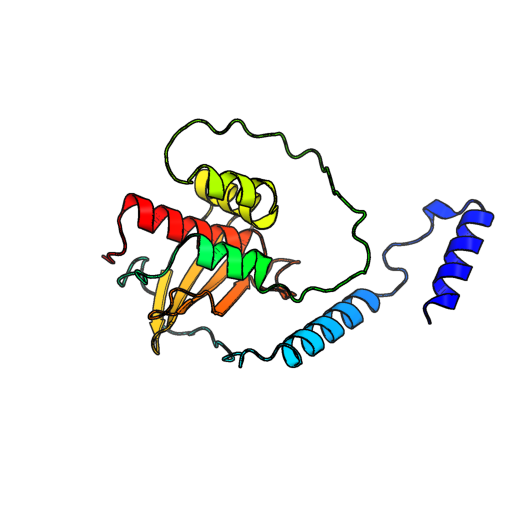5 1.00 61.12 113 VAL A N 1
ATOM 887 C CA . VAL A 1 113 ? -12.078 14.539 -9.948 1.00 61.12 113 VAL A CA 1
ATOM 888 C C . VAL A 1 113 ? -10.717 15.127 -9.536 1.00 61.12 113 VAL A C 1
ATOM 890 O O . VAL A 1 113 ? -9.740 15.041 -10.281 1.00 61.12 113 VAL A O 1
ATOM 893 N N . CYS A 1 114 ? -10.612 15.673 -8.319 1.00 60.47 114 CYS A N 1
ATOM 894 C CA . CYS A 1 114 ? -9.350 16.208 -7.800 1.00 60.47 114 CYS A CA 1
ATOM 895 C C . CYS A 1 114 ? -8.289 15.109 -7.611 1.00 60.47 114 CYS A C 1
ATOM 897 O O . CYS A 1 114 ? -7.134 15.290 -7.995 1.00 60.47 114 CYS A O 1
ATOM 899 N N . GLU A 1 115 ? -8.680 13.947 -7.085 1.00 79.19 115 GLU A N 1
ATOM 900 C CA . GLU A 1 115 ? -7.795 12.797 -6.849 1.00 79.19 115 GLU A CA 1
ATOM 901 C C . GLU A 1 115 ? -7.283 12.206 -8.165 1.00 79.19 115 GLU A C 1
ATOM 903 O O . GLU A 1 115 ? -6.120 11.816 -8.268 1.00 79.19 115 GLU A O 1
ATOM 908 N N . GLU A 1 116 ? -8.130 12.197 -9.195 1.00 76.81 116 GLU A N 1
ATOM 909 C CA . GLU A 1 116 ? -7.788 11.700 -10.523 1.00 76.81 116 GLU A CA 1
ATOM 910 C C . GLU A 1 116 ? -6.589 12.453 -11.117 1.00 76.81 116 GLU A C 1
ATOM 912 O O . GLU A 1 116 ? -5.693 11.840 -11.704 1.00 76.81 116 GLU A O 1
ATOM 917 N N . SER A 1 117 ? -6.518 13.770 -10.902 1.00 78.56 117 SER A N 1
ATOM 918 C CA . SER A 1 117 ? -5.393 14.590 -11.363 1.00 78.56 117 SER A CA 1
ATOM 919 C C . SER A 1 117 ? -4.065 14.194 -10.699 1.00 78.56 117 SER A C 1
ATOM 921 O O . SER A 1 117 ? -3.038 14.097 -11.376 1.00 78.56 117 SER A O 1
ATOM 923 N N . HIS A 1 118 ? -4.082 13.893 -9.396 1.00 83.62 118 HIS A N 1
ATOM 924 C CA . HIS A 1 118 ? -2.902 13.458 -8.648 1.00 83.62 118 HIS A CA 1
ATOM 925 C C . HIS A 1 118 ? -2.490 12.032 -9.029 1.00 83.62 118 HIS A C 1
ATOM 927 O O . HIS A 1 118 ? -1.305 11.762 -9.229 1.00 83.62 118 HIS A O 1
ATOM 933 N N . ILE A 1 119 ? -3.462 11.134 -9.219 1.00 84.31 119 ILE A N 1
ATOM 934 C CA . ILE A 1 119 ? -3.216 9.756 -9.663 1.00 84.31 119 ILE A CA 1
ATOM 935 C C . ILE A 1 119 ? -2.587 9.739 -11.059 1.00 84.31 119 ILE A C 1
ATOM 937 O O . ILE A 1 119 ? -1.647 8.984 -11.287 1.00 84.31 119 ILE A O 1
ATOM 941 N N . LYS A 1 120 ? -3.054 10.583 -11.990 1.00 82.69 120 LYS A N 1
ATOM 942 C CA . LYS A 1 120 ? -2.495 10.666 -13.352 1.00 82.69 120 LYS A CA 1
ATOM 943 C C . LYS A 1 120 ? -1.027 11.099 -13.360 1.00 82.69 120 LYS A C 1
ATOM 945 O O . LYS A 1 120 ? -0.255 10.578 -14.164 1.00 82.69 120 LYS A O 1
ATOM 950 N N . LYS A 1 121 ? -0.646 12.011 -12.459 1.00 84.44 121 LYS A N 1
ATOM 951 C CA . LYS A 1 121 ? 0.728 12.526 -12.326 1.00 84.44 121 LYS A CA 1
ATOM 952 C C . LYS A 1 121 ? 1.670 11.542 -11.628 1.00 84.44 121 LYS A C 1
ATOM 954 O O . LYS A 1 121 ? 2.866 11.546 -11.903 1.00 84.44 121 LYS A O 1
ATOM 959 N N . ASN A 1 122 ? 1.158 10.687 -10.743 1.00 83.94 122 ASN A N 1
ATOM 960 C CA . ASN A 1 122 ? 1.975 9.748 -9.981 1.00 83.94 122 ASN A CA 1
ATOM 961 C C . ASN A 1 122 ? 1.919 8.323 -10.568 1.00 83.94 122 ASN A C 1
ATOM 963 O O . ASN A 1 122 ? 0.934 7.597 -10.428 1.00 83.94 122 ASN A O 1
ATOM 967 N N . LYS A 1 123 ? 3.019 7.886 -11.197 1.00 85.06 123 LYS A N 1
ATOM 968 C CA . LYS A 1 123 ? 3.134 6.563 -11.842 1.00 85.06 123 LYS A CA 1
ATOM 969 C C . LYS A 1 123 ? 2.861 5.379 -10.888 1.00 85.06 123 LYS A C 1
ATOM 971 O O . LYS A 1 123 ? 2.105 4.488 -11.292 1.00 85.06 123 LYS A O 1
ATOM 976 N N . PRO A 1 124 ? 3.406 5.331 -9.652 1.00 87.50 124 PRO A N 1
ATOM 977 C CA . PRO A 1 124 ? 3.028 4.323 -8.657 1.00 87.50 124 PRO A CA 1
ATOM 978 C C . PRO A 1 124 ? 1.525 4.260 -8.362 1.00 87.50 124 PRO A C 1
ATOM 980 O O . PRO A 1 124 ? 0.962 3.167 -8.381 1.00 87.50 124 PRO A O 1
ATOM 983 N N . MET A 1 125 ? 0.862 5.403 -8.159 1.00 89.50 125 MET A N 1
ATOM 984 C CA . MET A 1 125 ? -0.579 5.462 -7.884 1.00 89.50 125 MET A CA 1
ATOM 985 C C . MET A 1 125 ? -1.409 5.025 -9.091 1.00 89.50 125 MET A C 1
ATOM 987 O O . MET A 1 125 ? -2.321 4.213 -8.936 1.00 89.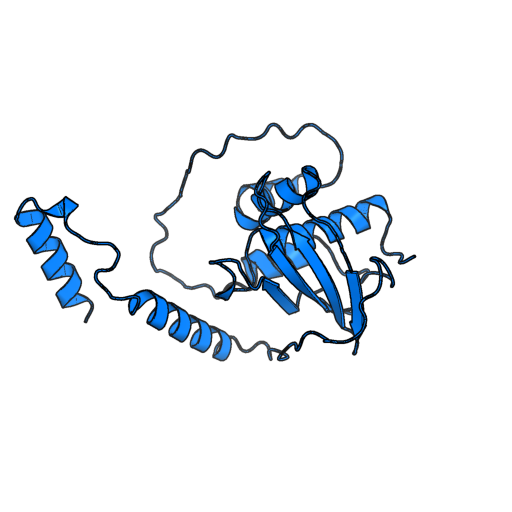50 125 MET A O 1
ATOM 991 N N . ARG A 1 126 ? -1.058 5.488 -10.299 1.00 89.81 126 ARG A N 1
ATOM 992 C CA . ARG A 1 126 ? -1.706 5.075 -11.553 1.00 89.81 126 ARG A CA 1
ATOM 993 C C . ARG A 1 126 ? -1.673 3.558 -11.721 1.00 89.81 126 ARG A C 1
ATOM 995 O O . ARG A 1 126 ? -2.713 2.930 -11.902 1.00 89.81 126 ARG A O 1
ATOM 1002 N N . ARG A 1 127 ? -0.485 2.955 -11.605 1.00 89.44 127 ARG A N 1
ATOM 1003 C CA . ARG A 1 127 ? -0.306 1.498 -11.732 1.00 89.44 127 ARG A CA 1
ATOM 1004 C C . ARG A 1 127 ? -0.954 0.733 -10.583 1.00 89.44 127 ARG A C 1
ATOM 1006 O O . ARG A 1 127 ? -1.566 -0.303 -10.817 1.00 89.44 127 ARG A O 1
ATOM 1013 N N . GLY A 1 128 ? -0.867 1.257 -9.363 1.00 89.81 128 GLY A N 1
ATOM 1014 C CA . GLY A 1 128 ? -1.515 0.664 -8.199 1.00 89.81 128 GLY A CA 1
ATOM 1015 C C . GLY A 1 128 ? -3.027 0.556 -8.383 1.00 89.81 128 GLY A C 1
ATOM 1016 O O . GLY A 1 128 ? -3.590 -0.524 -8.220 1.00 89.81 128 GLY A O 1
ATOM 1017 N N . LEU A 1 129 ? -3.673 1.640 -8.823 1.00 90.50 129 LEU A N 1
ATOM 1018 C CA . LEU A 1 129 ? -5.105 1.644 -9.125 1.00 90.50 129 LEU A CA 1
ATOM 1019 C C . LEU A 1 129 ? -5.464 0.660 -10.246 1.00 90.50 129 LEU A C 1
ATOM 1021 O O . LEU A 1 129 ? -6.484 -0.021 -10.155 1.00 90.50 129 LEU A O 1
ATOM 1025 N N . MET A 1 130 ? -4.630 0.536 -11.282 1.00 90.12 130 MET A N 1
ATOM 1026 C CA . MET A 1 130 ? -4.850 -0.464 -12.331 1.00 90.12 130 MET A CA 1
ATOM 1027 C C . MET A 1 130 ? -4.858 -1.897 -11.790 1.00 90.12 130 MET A C 1
ATOM 1029 O O . MET A 1 130 ? -5.697 -2.698 -12.202 1.00 90.12 130 MET A O 1
ATOM 1033 N N . PHE A 1 131 ? -3.954 -2.231 -10.865 1.00 91.06 131 PHE A N 1
ATOM 1034 C CA . PHE A 1 131 ? -3.905 -3.567 -10.262 1.00 91.06 131 PHE A CA 1
ATOM 1035 C C . PHE A 1 131 ? -5.161 -3.866 -9.442 1.00 91.06 131 PHE A C 1
ATOM 1037 O O . PHE A 1 131 ? -5.666 -4.987 -9.491 1.00 91.06 131 PHE A O 1
ATOM 1044 N N . VAL A 1 132 ? -5.698 -2.859 -8.747 1.00 91.44 132 VAL A N 1
ATOM 1045 C CA . VAL A 1 132 ? -6.973 -2.968 -8.025 1.00 91.44 132 VAL A CA 1
ATOM 1046 C C . VAL A 1 132 ? -8.124 -3.202 -8.999 1.00 91.44 132 VAL A C 1
ATOM 1048 O O . VAL A 1 132 ? -8.828 -4.199 -8.866 1.00 91.44 132 VAL A O 1
ATOM 1051 N N . LYS A 1 133 ? -8.271 -2.345 -10.021 1.00 89.62 133 LYS A N 1
ATOM 1052 C CA . LYS A 1 133 ? -9.335 -2.464 -11.037 1.00 89.62 133 LYS A CA 1
ATOM 1053 C C . LYS A 1 133 ? -9.314 -3.813 -11.760 1.00 89.62 133 LYS A C 1
ATOM 1055 O O . LYS A 1 133 ? -10.360 -4.346 -12.102 1.00 89.62 133 LYS A O 1
ATOM 1060 N N . SER A 1 134 ? -8.126 -4.372 -11.961 1.00 88.62 134 SER A N 1
ATOM 1061 C CA . SER A 1 134 ? -7.940 -5.654 -12.644 1.00 88.62 134 SER A CA 1
ATOM 1062 C C . SER A 1 134 ? -8.093 -6.882 -11.727 1.00 88.62 134 SER A C 1
ATOM 1064 O O . SER A 1 134 ? -7.908 -8.006 -12.186 1.00 88.62 134 SER A O 1
ATOM 1066 N N . GLY A 1 135 ? -8.372 -6.709 -10.429 1.00 88.88 135 GLY A N 1
ATOM 1067 C CA . GLY A 1 135 ? -8.528 -7.829 -9.488 1.00 88.88 135 GLY A CA 1
ATOM 1068 C C . GLY A 1 135 ? -7.221 -8.571 -9.162 1.00 88.88 135 GLY A C 1
ATOM 1069 O O . GLY A 1 135 ? -7.220 -9.780 -8.888 1.00 88.88 135 GLY A O 1
ATOM 1070 N N . TRP A 1 136 ? -6.086 -7.865 -9.212 1.00 90.75 136 TRP A N 1
ATOM 1071 C CA . TRP A 1 136 ? -4.754 -8.429 -8.961 1.00 90.75 136 TRP A CA 1
ATOM 1072 C C . TRP A 1 136 ? -4.251 -8.266 -7.522 1.00 90.75 136 TRP A C 1
ATOM 1074 O O . TRP A 1 136 ? -3.157 -8.742 -7.216 1.00 90.75 136 TRP A O 1
ATOM 1084 N N . VAL A 1 137 ? -5.038 -7.640 -6.644 1.00 92.56 137 VAL A N 1
ATOM 1085 C CA . VAL A 1 137 ? -4.802 -7.604 -5.192 1.00 92.56 137 VAL A CA 1
ATOM 1086 C C . VAL A 1 137 ? -5.626 -8.718 -4.548 1.00 92.56 137 VAL A C 1
ATOM 1088 O O . VAL A 1 137 ? -6.849 -8.729 -4.665 1.00 92.56 137 VAL A O 1
ATOM 1091 N N . ARG A 1 138 ? -4.959 -9.699 -3.936 1.00 92.19 138 ARG A N 1
ATOM 1092 C CA . ARG A 1 138 ? -5.569 -10.937 -3.422 1.00 92.19 138 ARG A CA 1
ATOM 1093 C C . ARG A 1 138 ? -5.014 -11.303 -2.048 1.00 92.19 138 ARG A C 1
ATOM 1095 O O . ARG A 1 138 ? -4.020 -10.731 -1.605 1.00 92.19 138 ARG A O 1
ATOM 1102 N N . ASN A 1 139 ? -5.649 -12.279 -1.394 1.00 93.06 139 ASN A N 1
ATOM 1103 C CA . ASN A 1 139 ? -5.233 -12.824 -0.094 1.00 93.06 139 ASN A CA 1
ATOM 1104 C C . ASN A 1 139 ? -4.966 -11.730 0.954 1.00 93.06 139 ASN A C 1
ATOM 1106 O O . ASN A 1 139 ? -3.979 -11.790 1.692 1.00 93.06 139 ASN A O 1
ATOM 1110 N N . VAL A 1 140 ? -5.838 -10.716 0.976 1.00 95.31 140 VAL A N 1
ATOM 1111 C CA . VAL A 1 140 ? -5.720 -9.581 1.892 1.00 95.31 140 VAL A CA 1
ATOM 1112 C C . VAL A 1 140 ? -6.037 -10.057 3.301 1.00 95.31 140 VAL A C 1
ATOM 1114 O O . VAL A 1 140 ? -7.056 -10.710 3.538 1.00 95.31 140 VAL A O 1
ATOM 1117 N N . ARG A 1 141 ? -5.127 -9.761 4.219 1.00 95.50 141 ARG A N 1
ATOM 1118 C CA . ARG A 1 141 ? -5.195 -10.156 5.618 1.00 95.50 141 ARG A CA 1
ATOM 1119 C C . ARG A 1 141 ? -4.751 -9.009 6.502 1.00 95.50 141 ARG A C 1
ATOM 1121 O O . ARG A 1 141 ? -3.903 -8.218 6.087 1.00 95.50 141 ARG A O 1
ATOM 1128 N N . ASP A 1 142 ? -5.281 -8.940 7.709 1.00 94.88 142 ASP A N 1
ATOM 1129 C CA . ASP A 1 142 ? -4.975 -7.870 8.648 1.00 94.88 142 ASP A CA 1
ATOM 1130 C C . ASP A 1 142 ? -4.792 -8.362 10.080 1.00 94.88 142 ASP A C 1
ATOM 1132 O O . ASP A 1 142 ? -5.126 -9.492 10.428 1.00 94.88 142 ASP A O 1
ATOM 1136 N N . ILE A 1 143 ? -4.165 -7.506 10.878 1.00 94.06 143 ILE A N 1
ATOM 1137 C CA . ILE A 1 143 ? -3.976 -7.675 12.312 1.00 94.06 143 ILE A CA 1
ATOM 1138 C C . ILE A 1 143 ? -3.788 -6.291 12.939 1.00 94.06 143 ILE A C 1
ATOM 1140 O O . ILE A 1 143 ? -3.069 -5.446 12.406 1.00 94.06 143 ILE A O 1
ATOM 1144 N N . VAL A 1 144 ? -4.429 -6.043 14.078 1.00 91.00 144 VAL A N 1
ATOM 1145 C CA . VAL A 1 144 ? -4.269 -4.794 14.837 1.00 91.00 144 VAL A CA 1
ATOM 1146 C C . VAL A 1 144 ? -3.393 -5.065 16.052 1.00 91.00 144 VAL A C 1
ATOM 1148 O O . VAL A 1 144 ? -3.716 -5.927 16.870 1.00 91.00 144 VAL A O 1
ATOM 1151 N N . GLN A 1 145 ? -2.283 -4.338 16.185 1.00 89.38 145 GLN A N 1
ATOM 1152 C CA . GLN A 1 145 ? -1.402 -4.430 17.351 1.00 89.38 145 GLN A CA 1
ATOM 1153 C C . GLN A 1 145 ? -0.895 -3.049 17.756 1.00 89.38 145 GLN A C 1
ATOM 1155 O O . GLN A 1 145 ? -0.381 -2.300 16.931 1.00 89.38 145 GLN A O 1
ATOM 1160 N N . GLY A 1 146 ? -1.016 -2.713 19.043 1.00 84.94 146 GLY A N 1
ATOM 1161 C CA . GLY A 1 146 ? -0.437 -1.483 19.593 1.00 84.94 146 GLY A CA 1
ATOM 1162 C C . GLY A 1 146 ? -0.969 -0.183 18.972 1.00 84.94 146 GLY A C 1
ATOM 1163 O O . GLY A 1 146 ? -0.218 0.783 18.885 1.00 84.94 146 GLY A O 1
ATOM 1164 N N . GLY A 1 147 ? -2.229 -0.153 18.519 1.00 88.19 147 GLY A N 1
ATOM 1165 C CA . GLY A 1 147 ? -2.823 1.020 17.857 1.00 88.19 147 GLY A CA 1
ATOM 1166 C C . GLY A 1 147 ? -2.361 1.229 16.409 1.00 88.19 147 GLY A C 1
ATOM 1167 O O . GLY A 1 147 ? -2.459 2.338 15.873 1.00 88.19 147 GLY A O 1
ATOM 1168 N N . ILE A 1 148 ? -1.800 0.181 15.800 1.00 92.19 148 ILE A N 1
ATOM 1169 C CA . ILE A 1 148 ? -1.391 0.142 14.402 1.00 92.19 148 ILE A CA 1
ATOM 1170 C C . ILE A 1 148 ? -2.130 -1.008 13.716 1.00 92.19 148 ILE A C 1
ATOM 1172 O O . ILE A 1 148 ? -2.050 -2.166 14.144 1.00 92.19 148 ILE A O 1
ATOM 1176 N N . HIS A 1 149 ? -2.790 -0.692 12.607 1.00 93.62 149 HIS A N 1
ATOM 1177 C CA . HIS A 1 149 ? -3.386 -1.658 11.701 1.00 93.62 149 HIS A CA 1
ATOM 1178 C C . HIS A 1 149 ? -2.338 -2.134 10.703 1.00 93.62 149 HIS A C 1
ATOM 1180 O O . HIS A 1 149 ? -1.885 -1.392 9.824 1.00 93.62 149 HIS A O 1
ATOM 1186 N N . PHE A 1 150 ? -1.938 -3.390 10.836 1.00 94.75 150 PHE A N 1
ATOM 1187 C CA . PHE A 1 150 ? -1.060 -4.045 9.887 1.00 94.75 150 PHE A CA 1
ATOM 1188 C C . PHE A 1 150 ? -1.902 -4.786 8.865 1.00 94.75 150 PHE A C 1
ATOM 1190 O O . PHE A 1 150 ? -2.753 -5.600 9.215 1.00 94.75 150 PHE A O 1
ATOM 1197 N N . ILE A 1 151 ? -1.642 -4.532 7.587 1.00 95.38 151 ILE A N 1
ATOM 1198 C CA . ILE A 1 151 ? -2.366 -5.163 6.486 1.00 95.38 151 ILE A CA 1
ATOM 1199 C C . ILE A 1 151 ? -1.342 -5.748 5.529 1.00 95.38 151 ILE A C 1
ATOM 1201 O O . ILE A 1 151 ? -0.366 -5.089 5.166 1.00 95.38 151 ILE A O 1
ATOM 1205 N N . LYS A 1 152 ? -1.563 -6.988 5.101 1.00 94.88 152 LYS A N 1
ATOM 1206 C CA . LYS A 1 152 ? -0.760 -7.639 4.073 1.00 94.88 152 LYS A CA 1
ATOM 1207 C C . LYS A 1 152 ? -1.622 -8.164 2.943 1.00 94.88 152 LYS A C 1
ATOM 1209 O O . LYS A 1 152 ? -2.763 -8.566 3.151 1.00 94.88 152 LYS A O 1
ATOM 1214 N N . ALA A 1 153 ? -1.056 -8.197 1.749 1.00 95.44 153 ALA A N 1
ATOM 1215 C CA . ALA A 1 153 ? -1.713 -8.737 0.573 1.00 95.44 153 ALA A CA 1
ATOM 1216 C C . ALA A 1 153 ? -0.703 -9.321 -0.409 1.00 95.44 153 ALA A C 1
ATOM 1218 O O . ALA A 1 153 ? 0.482 -8.984 -0.402 1.00 95.44 153 ALA A O 1
ATOM 1219 N N . GLU A 1 154 ? -1.212 -10.157 -1.304 1.00 93.88 154 GLU A N 1
ATOM 1220 C CA . GLU A 1 154 ? -0.502 -10.583 -2.498 1.00 93.88 154 GLU A CA 1
ATOM 1221 C C . GLU A 1 154 ? -0.935 -9.717 -3.678 1.00 93.88 154 GLU A C 1
ATOM 1223 O O . GLU A 1 154 ? -2.108 -9.692 -4.056 1.00 93.88 154 GLU A O 1
ATOM 1228 N N . VAL A 1 155 ? 0.022 -9.023 -4.290 1.00 92.38 155 VAL A N 1
ATOM 1229 C CA . VAL A 1 155 ? -0.215 -8.182 -5.466 1.00 92.38 155 VAL A CA 1
ATOM 1230 C C . VAL A 1 155 ? 0.480 -8.787 -6.676 1.00 92.38 155 VAL A C 1
ATOM 1232 O O . VAL A 1 155 ? 1.657 -9.144 -6.617 1.00 92.38 155 VAL A O 1
ATOM 1235 N N . ARG A 1 156 ? -0.229 -8.886 -7.801 1.00 89.88 156 ARG A N 1
ATOM 1236 C CA . ARG A 1 156 ? 0.341 -9.312 -9.087 1.00 89.88 156 ARG A CA 1
ATOM 1237 C C . ARG A 1 156 ? 0.441 -8.122 -10.035 1.00 89.88 156 ARG A C 1
ATOM 1239 O O . ARG A 1 156 ? -0.504 -7.358 -10.182 1.00 89.88 156 ARG A O 1
ATOM 1246 N N . ALA A 1 157 ? 1.589 -7.968 -10.689 1.00 78.38 157 ALA A N 1
ATOM 1247 C CA . ALA A 1 157 ? 1.839 -6.829 -11.575 1.00 78.38 157 ALA A CA 1
ATOM 1248 C C . ALA A 1 157 ? 1.216 -6.972 -12.983 1.00 78.38 157 ALA A C 1
ATOM 1250 O O . ALA A 1 157 ? 1.330 -6.039 -13.770 1.00 78.38 157 ALA A O 1
ATOM 1251 N N . SER A 1 158 ? 0.623 -8.130 -13.321 1.00 70.94 158 SER A N 1
ATOM 1252 C CA . SER A 1 158 ? -0.122 -8.452 -14.560 1.00 70.94 158 SER A CA 1
ATOM 1253 C C . SER A 1 158 ? -0.501 -9.956 -14.534 1.00 70.94 158 SER A C 1
ATOM 1255 O O . SER A 1 158 ? -0.418 -10.594 -13.484 1.00 70.94 158 SER A O 1
ATOM 1257 N N . MET A 1 159 ? -0.785 -10.557 -15.699 1.00 61.03 159 MET A N 1
ATOM 1258 C CA . MET A 1 159 ? -0.884 -12.005 -15.981 1.00 61.03 159 MET A CA 1
ATOM 1259 C C . MET A 1 159 ? 0.369 -12.816 -15.591 1.00 61.03 159 MET A C 1
ATOM 1261 O O . MET A 1 159 ? 0.392 -14.043 -15.710 1.00 61.03 159 MET A O 1
ATOM 1265 N N . ALA A 1 160 ? 1.437 -12.152 -15.146 1.00 64.69 160 ALA A N 1
ATOM 1266 C CA . ALA A 1 160 ? 2.631 -12.806 -14.647 1.00 64.69 160 ALA A CA 1
ATOM 1267 C C . ALA A 1 160 ? 2.300 -13.692 -13.435 1.00 64.69 160 ALA A C 1
ATOM 1269 O O . ALA A 1 160 ? 1.595 -13.294 -12.509 1.00 64.69 160 ALA A O 1
ATOM 1270 N N . LYS A 1 161 ? 2.888 -14.892 -13.398 1.00 69.19 161 LYS A N 1
ATOM 1271 C CA . LYS A 1 161 ? 2.735 -15.838 -12.277 1.00 69.19 161 LYS A CA 1
ATOM 1272 C C . LYS A 1 161 ? 3.365 -15.343 -10.966 1.00 69.19 161 LYS A C 1
ATOM 1274 O O . LYS A 1 161 ? 3.174 -15.970 -9.929 1.00 69.19 161 LYS A O 1
ATOM 1279 N N . LYS A 1 162 ? 4.126 -14.245 -10.999 1.00 84.12 162 LYS A N 1
ATOM 1280 C CA . LYS A 1 162 ? 4.846 -13.715 -9.840 1.00 84.12 162 LYS A CA 1
ATOM 1281 C C . LYS A 1 162 ? 3.907 -12.902 -8.947 1.00 84.12 162 LYS A C 1
ATOM 1283 O O . LYS A 1 162 ? 3.405 -11.858 -9.360 1.00 84.12 162 LYS A O 1
ATOM 1288 N N . ALA A 1 163 ? 3.709 -13.382 -7.724 1.00 88.31 163 ALA A N 1
ATOM 1289 C CA . ALA A 1 163 ? 3.046 -12.645 -6.658 1.00 88.31 163 ALA A CA 1
ATOM 1290 C C . ALA A 1 163 ? 4.087 -11.899 -5.817 1.00 88.31 163 ALA A C 1
ATOM 1292 O O . ALA A 1 163 ? 5.157 -12.431 -5.518 1.00 88.31 163 ALA A O 1
ATOM 1293 N N . TYR A 1 164 ? 3.769 -10.660 -5.466 1.00 90.50 164 TYR A N 1
ATOM 1294 C CA . TYR A 1 164 ? 4.545 -9.843 -4.549 1.00 90.50 164 TYR A CA 1
ATOM 1295 C C . TYR A 1 164 ? 3.796 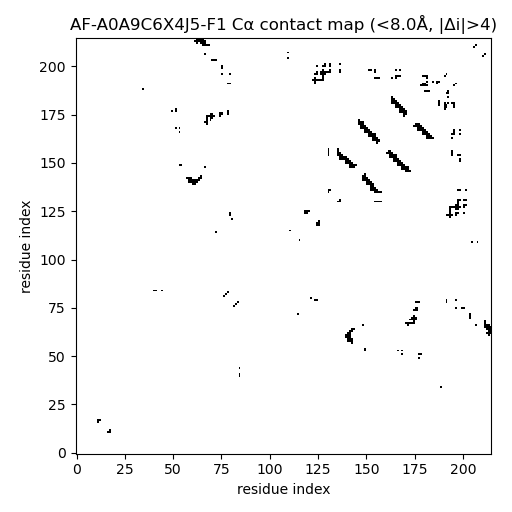-9.780 -3.228 1.00 90.50 164 TYR A C 1
ATOM 1297 O O . TYR A 1 164 ? 2.649 -9.336 -3.197 1.00 90.50 164 TYR A O 1
ATOM 1305 N N . GLU A 1 165 ? 4.443 -10.210 -2.149 1.00 92.19 165 GLU A N 1
ATOM 1306 C CA . GLU A 1 165 ? 3.925 -9.959 -0.813 1.00 92.19 165 GLU A CA 1
ATOM 1307 C C . GLU A 1 165 ? 4.180 -8.494 -0.457 1.00 92.19 165 GLU A C 1
ATOM 1309 O O . GLU A 1 165 ? 5.290 -7.969 -0.608 1.00 92.19 165 GLU A O 1
ATOM 1314 N N . VAL A 1 166 ? 3.110 -7.820 -0.058 1.00 93.25 166 VAL A N 1
ATOM 1315 C CA . VAL A 1 166 ? 3.103 -6.411 0.308 1.00 93.25 166 VAL A CA 1
ATOM 1316 C C . VAL A 1 166 ? 2.541 -6.304 1.707 1.00 93.25 166 VAL A C 1
ATOM 1318 O O . VAL A 1 166 ? 1.510 -6.907 1.999 1.00 93.25 166 VAL A O 1
ATOM 1321 N N . ARG A 1 167 ? 3.198 -5.522 2.557 1.00 93.69 167 ARG A N 1
ATOM 1322 C CA . ARG A 1 167 ? 2.764 -5.249 3.925 1.00 93.69 167 ARG A CA 1
ATOM 1323 C C . ARG A 1 167 ? 2.740 -3.749 4.150 1.00 93.69 167 ARG A C 1
ATOM 1325 O O . ARG A 1 167 ? 3.632 -3.044 3.688 1.00 93.69 167 ARG A O 1
ATOM 1332 N N . ILE A 1 168 ? 1.732 -3.258 4.848 1.00 94.38 168 ILE A N 1
ATOM 1333 C CA . ILE A 1 168 ? 1.616 -1.855 5.233 1.00 94.38 168 ILE A CA 1
ATOM 1334 C C . ILE A 1 168 ? 1.220 -1.746 6.700 1.00 94.38 168 ILE A C 1
ATOM 1336 O O . ILE A 1 168 ? 0.619 -2.661 7.261 1.00 94.38 168 ILE A O 1
ATOM 1340 N N . ALA A 1 169 ? 1.564 -0.616 7.298 1.00 93.62 169 ALA A N 1
ATOM 1341 C CA . ALA A 1 169 ? 1.213 -0.264 8.660 1.00 93.62 169 ALA A CA 1
ATOM 1342 C C . ALA A 1 169 ? 0.526 1.102 8.664 1.00 93.62 169 ALA A C 1
ATOM 1344 O O . ALA A 1 169 ? 1.112 2.093 8.215 1.00 93.62 169 ALA A O 1
ATOM 1345 N N . ILE A 1 170 ? -0.707 1.142 9.159 1.00 94.00 170 ILE A N 1
ATOM 1346 C CA . ILE A 1 170 ? -1.545 2.339 9.239 1.00 94.00 170 ILE A CA 1
ATOM 1347 C C . ILE A 1 170 ? -1.820 2.643 10.712 1.00 94.00 170 ILE A C 1
ATOM 1349 O O . ILE A 1 170 ? -2.066 1.742 11.500 1.00 94.00 170 ILE A O 1
ATOM 1353 N N . SER A 1 171 ? -1.766 3.913 11.097 1.00 92.44 171 SER A N 1
ATOM 1354 C CA . SER A 1 171 ? -2.167 4.365 12.430 1.00 92.44 171 SER A CA 1
ATOM 1355 C C . SER A 1 171 ? -3.679 4.244 12.629 1.00 92.44 171 SER A C 1
ATOM 1357 O O . SER A 1 171 ? -4.432 4.810 11.836 1.00 92.44 171 SER A O 1
ATOM 1359 N N . ASP A 1 172 ? -4.120 3.643 13.735 1.00 89.56 172 ASP A N 1
ATOM 1360 C CA . ASP A 1 172 ? -5.551 3.569 14.079 1.00 89.56 172 ASP A CA 1
ATOM 1361 C C . ASP A 1 172 ? -6.148 4.936 14.427 1.00 89.56 172 ASP A C 1
ATOM 1363 O O . ASP A 1 172 ? -7.328 5.194 14.206 1.00 89.56 172 ASP A O 1
ATOM 1367 N N . ILE A 1 173 ? -5.315 5.836 14.953 1.00 88.38 173 ILE A N 1
ATOM 1368 C CA . ILE A 1 173 ? -5.738 7.158 15.423 1.00 88.38 173 ILE A CA 1
ATOM 1369 C C . ILE A 1 173 ? -5.743 8.152 14.259 1.00 88.38 173 ILE A C 1
ATOM 1371 O O . ILE A 1 173 ? -6.750 8.793 13.958 1.00 88.38 173 ILE A O 1
ATOM 1375 N N . SER A 1 174 ? -4.598 8.293 13.589 1.00 88.94 174 SER A N 1
ATOM 1376 C CA . SER A 1 174 ? -4.403 9.338 12.575 1.00 88.94 174 SER A CA 1
ATOM 1377 C C . SER A 1 174 ? -4.747 8.895 11.155 1.00 88.94 174 SER A C 1
ATOM 1379 O O . SER A 1 174 ? -4.866 9.744 10.276 1.00 88.94 174 SER A O 1
ATOM 1381 N N . GLY A 1 175 ? -4.863 7.587 10.902 1.00 89.25 175 GLY A N 1
ATOM 1382 C CA . GLY A 1 175 ? -5.035 7.063 9.549 1.00 89.25 175 GLY A CA 1
ATOM 1383 C C . GLY A 1 175 ? -3.806 7.287 8.663 1.00 89.25 175 GLY A C 1
ATOM 1384 O O . GLY A 1 175 ? -3.879 7.109 7.449 1.00 89.25 175 GLY A O 1
ATOM 1385 N N . ASN A 1 176 ? -2.670 7.699 9.234 1.00 91.31 176 ASN A N 1
ATOM 1386 C CA . ASN A 1 176 ? -1.430 7.881 8.494 1.00 91.31 176 ASN A CA 1
ATOM 1387 C C . ASN A 1 176 ? -0.750 6.541 8.228 1.00 91.31 176 ASN A C 1
ATOM 1389 O O . ASN A 1 176 ? -0.704 5.662 9.088 1.00 91.31 176 ASN A O 1
ATOM 1393 N N . VAL A 1 177 ? -0.175 6.408 7.035 1.00 91.75 177 VAL A N 1
ATOM 1394 C CA . VAL A 1 177 ? 0.636 5.246 6.671 1.00 91.75 177 VAL A CA 1
ATOM 1395 C C . VAL A 1 177 ? 2.038 5.447 7.240 1.00 91.75 177 VAL A C 1
ATOM 1397 O O . VAL A 1 177 ? 2.760 6.348 6.816 1.00 91.75 177 VAL A O 1
ATOM 1400 N N . HIS A 1 178 ? 2.426 4.615 8.201 1.00 88.25 178 HIS A N 1
ATOM 1401 C CA . HIS A 1 178 ? 3.751 4.676 8.817 1.00 88.25 178 HIS A CA 1
ATOM 1402 C C . HIS A 1 178 ? 4.813 4.023 7.940 1.00 88.25 178 HIS A C 1
ATOM 1404 O O . HIS A 1 178 ? 5.910 4.556 7.770 1.00 88.25 178 HI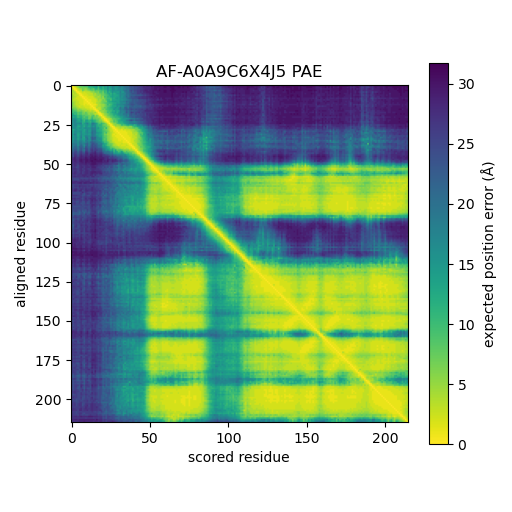S A O 1
ATOM 1410 N N . HIS A 1 179 ? 4.501 2.850 7.392 1.00 88.06 179 HIS A N 1
ATOM 1411 C CA . HIS A 1 179 ? 5.462 2.088 6.614 1.00 88.06 179 HIS A CA 1
ATOM 1412 C C . HIS A 1 179 ? 4.775 1.172 5.606 1.00 88.06 179 HIS A C 1
ATOM 1414 O O . HIS A 1 179 ? 3.674 0.674 5.836 1.00 88.06 179 HIS A O 1
ATOM 1420 N N . GLY A 1 180 ? 5.464 0.938 4.497 1.00 89.38 180 GLY A N 1
ATOM 1421 C CA . GLY A 1 180 ? 5.073 0.040 3.426 1.00 89.38 180 GLY A CA 1
ATOM 1422 C C . GLY A 1 180 ? 6.288 -0.780 3.025 1.00 89.38 180 GLY A C 1
ATOM 1423 O O . GLY A 1 180 ? 7.374 -0.241 2.838 1.00 89.38 180 GLY A O 1
ATOM 1424 N N . GLN A 1 181 ? 6.111 -2.086 2.907 1.00 89.25 181 GLN A N 1
ATOM 1425 C CA . GLN A 1 181 ? 7.158 -3.041 2.586 1.00 89.25 181 GLN A CA 1
ATOM 1426 C C . GLN A 1 181 ? 6.695 -3.928 1.432 1.00 89.25 181 GLN A C 1
ATOM 1428 O O . GLN A 1 181 ? 5.535 -4.330 1.355 1.00 89.25 181 GLN A O 1
ATOM 1433 N N . CYS A 1 182 ? 7.610 -4.225 0.512 1.00 89.81 182 CYS A N 1
ATOM 1434 C CA . CYS A 1 182 ? 7.365 -5.147 -0.590 1.00 89.81 182 CYS A CA 1
ATOM 1435 C C . CYS A 1 182 ? 8.634 -5.948 -0.870 1.00 89.81 182 CYS A C 1
ATOM 1437 O O . CYS A 1 182 ? 9.551 -5.429 -1.487 1.00 89.81 182 CYS A O 1
ATOM 1439 N N . ASP A 1 183 ? 8.705 -7.203 -0.445 1.00 78.75 183 ASP A N 1
ATOM 1440 C CA . ASP A 1 183 ? 9.996 -7.893 -0.279 1.00 78.75 183 ASP A CA 1
ATOM 1441 C C . ASP A 1 183 ? 10.761 -8.149 -1.587 1.00 78.75 183 ASP A C 1
ATOM 1443 O O . ASP A 1 183 ? 11.986 -8.094 -1.634 1.00 78.75 183 ASP A O 1
ATOM 1447 N N . VAL A 1 184 ? 10.042 -8.415 -2.681 1.00 80.81 184 VAL A N 1
ATOM 1448 C CA . VAL A 1 184 ? 10.636 -8.921 -3.937 1.00 80.81 184 VAL A CA 1
ATOM 1449 C C . VAL A 1 184 ? 10.690 -7.847 -5.038 1.00 80.81 184 VAL A C 1
ATOM 1451 O O . VAL A 1 184 ? 11.113 -8.103 -6.170 1.00 80.81 184 VAL A O 1
ATOM 1454 N N . CYS A 1 185 ? 10.219 -6.630 -4.764 1.00 81.81 185 CYS A N 1
ATOM 1455 C CA . CYS A 1 185 ? 10.178 -5.566 -5.765 1.00 81.81 185 CYS A CA 1
ATOM 1456 C C . CYS A 1 185 ? 11.541 -4.860 -5.874 1.00 81.81 185 CYS A C 1
ATOM 1458 O O . CYS A 1 185 ? 12.085 -4.459 -4.857 1.00 81.81 185 CYS A O 1
ATOM 1460 N N . PRO A 1 186 ? 12.089 -4.584 -7.071 1.00 71.56 186 PRO A N 1
ATOM 1461 C CA . PRO A 1 186 ? 13.309 -3.773 -7.196 1.00 71.56 186 PRO A CA 1
ATOM 1462 C C . PRO A 1 186 ? 13.190 -2.376 -6.561 1.00 71.56 186 PRO A C 1
ATOM 1464 O O . PRO A 1 186 ? 14.175 -1.816 -6.097 1.00 71.56 186 PRO A O 1
ATOM 1467 N N . GLN A 1 187 ? 11.971 -1.833 -6.493 1.00 68.38 187 GLN A N 1
ATOM 1468 C CA . GLN A 1 187 ? 11.660 -0.532 -5.892 1.00 68.38 187 GLN A CA 1
ATOM 1469 C C . GLN A 1 187 ? 11.328 -0.622 -4.386 1.00 68.38 187 GLN A C 1
ATOM 1471 O O . GLN A 1 187 ? 10.834 0.345 -3.808 1.00 68.38 187 GLN A O 1
ATOM 1476 N N . HIS A 1 188 ? 11.581 -1.767 -3.734 1.00 70.06 188 HIS A N 1
ATOM 1477 C CA . HIS A 1 188 ? 11.269 -1.990 -2.316 1.00 70.06 188 HIS A CA 1
ATOM 1478 C C . HIS A 1 188 ? 12.022 -1.074 -1.354 1.00 70.06 188 HIS A C 1
ATOM 1480 O O . HIS A 1 188 ? 11.512 -0.797 -0.275 1.00 70.06 188 HIS A O 1
ATOM 1486 N N . ALA A 1 189 ? 13.205 -0.588 -1.746 1.00 60.59 189 ALA A N 1
ATOM 1487 C CA . ALA A 1 189 ? 14.105 0.168 -0.875 1.00 60.59 189 ALA A CA 1
ATOM 1488 C C . ALA A 1 189 ? 13.473 1.435 -0.266 1.00 60.59 189 ALA A C 1
ATOM 1490 O O . ALA A 1 189 ? 13.954 1.919 0.752 1.00 60.59 189 ALA A O 1
ATOM 1491 N N . LEU A 1 190 ? 12.409 1.964 -0.882 1.00 67.12 190 LEU A N 1
ATOM 1492 C CA . LEU A 1 190 ? 11.681 3.145 -0.408 1.00 67.12 190 LEU A CA 1
ATOM 1493 C C . LEU A 1 190 ? 10.284 2.833 0.138 1.00 67.12 190 LEU A C 1
ATOM 1495 O O . LEU A 1 190 ? 9.595 3.752 0.565 1.00 67.12 190 LEU A O 1
ATOM 1499 N N . GLY A 1 191 ? 9.819 1.582 0.065 1.00 70.62 191 GLY A N 1
ATOM 1500 C CA . GLY A 1 191 ? 8.468 1.221 0.506 1.00 70.62 191 GLY A CA 1
ATOM 1501 C C . GLY A 1 191 ? 7.322 1.830 -0.315 1.00 70.62 191 GLY A C 1
ATOM 1502 O O . GLY A 1 191 ? 6.161 1.686 0.039 1.00 70.62 191 GLY A O 1
ATOM 1503 N N . ARG A 1 192 ? 7.617 2.492 -1.440 1.00 80.19 192 ARG A N 1
ATOM 1504 C CA . ARG A 1 192 ? 6.665 3.305 -2.227 1.00 80.19 192 ARG A CA 1
ATOM 1505 C C . ARG A 1 192 ? 6.513 2.814 -3.670 1.00 80.19 192 ARG A C 1
ATOM 1507 O O . ARG A 1 192 ? 6.452 3.589 -4.619 1.00 80.19 192 ARG A O 1
ATOM 1514 N N . CYS A 1 193 ? 6.512 1.497 -3.852 1.00 88.44 193 CYS A N 1
ATOM 1515 C CA . CYS A 1 193 ? 6.323 0.881 -5.165 1.00 88.44 193 CYS A CA 1
ATOM 1516 C C . CYS A 1 193 ? 4.838 0.830 -5.563 1.00 88.44 193 CYS A C 1
ATOM 1518 O O . CYS A 1 193 ? 3.949 0.930 -4.717 1.00 88.44 193 CYS A O 1
ATOM 1520 N N . SER A 1 194 ? 4.557 0.572 -6.844 1.00 90.62 194 SER A N 1
ATOM 1521 C CA . SER A 1 194 ? 3.181 0.414 -7.338 1.00 90.62 194 SER A CA 1
ATOM 1522 C C . SER A 1 194 ? 2.399 -0.707 -6.641 1.00 90.62 194 SER A C 1
ATOM 1524 O O . SER A 1 194 ? 1.176 -0.643 -6.597 1.00 90.62 194 SER A O 1
ATOM 1526 N N . HIS A 1 195 ? 3.069 -1.716 -6.068 1.00 92.00 195 HIS A N 1
ATOM 1527 C CA . HIS A 1 195 ? 2.403 -2.770 -5.292 1.00 92.00 195 HIS A CA 1
ATOM 1528 C C . HIS A 1 195 ? 1.905 -2.268 -3.930 1.00 92.00 195 HIS A C 1
ATOM 1530 O O . HIS A 1 195 ? 0.799 -2.609 -3.522 1.00 92.00 195 HIS A O 1
ATOM 1536 N N . VAL A 1 196 ? 2.683 -1.412 -3.255 1.00 93.06 196 VAL A N 1
ATOM 1537 C CA . VAL A 1 196 ? 2.248 -0.749 -2.013 1.00 93.06 196 VAL A CA 1
ATOM 1538 C C . VAL A 1 196 ? 1.105 0.212 -2.315 1.00 93.06 196 VAL A C 1
ATOM 1540 O O . VAL A 1 196 ? 0.076 0.169 -1.645 1.00 93.06 196 VAL A O 1
ATOM 1543 N N . SER A 1 197 ? 1.227 1.004 -3.386 1.00 92.56 197 SER A N 1
ATOM 1544 C CA . SER A 1 197 ? 0.129 1.852 -3.855 1.00 92.56 197 SER A CA 1
ATOM 1545 C C . SER A 1 197 ? -1.128 1.039 -4.178 1.00 92.56 197 SER A C 1
ATOM 1547 O O . SER A 1 197 ? -2.221 1.489 -3.863 1.00 92.56 197 SER A O 1
ATOM 1549 N N . ALA A 1 198 ? -1.006 -0.163 -4.750 1.00 94.00 198 ALA A N 1
ATOM 1550 C CA . ALA A 1 198 ? -2.159 -1.022 -5.021 1.00 94.00 198 ALA A CA 1
ATOM 1551 C C . ALA A 1 198 ? -2.894 -1.432 -3.741 1.00 94.00 198 ALA A C 1
ATOM 1553 O O . ALA A 1 198 ? -4.117 -1.352 -3.701 1.00 94.00 198 ALA A O 1
ATOM 1554 N N . LEU A 1 199 ? -2.169 -1.824 -2.690 1.00 95.06 199 LEU A N 1
ATOM 1555 C CA . LEU A 1 199 ? -2.788 -2.192 -1.416 1.00 95.06 199 LEU A CA 1
ATOM 1556 C C . LEU A 1 199 ? -3.470 -0.988 -0.745 1.00 95.06 199 LEU A C 1
ATOM 1558 O O . LEU A 1 199 ? -4.600 -1.103 -0.281 1.00 95.06 199 LEU A O 1
ATOM 1562 N N . LEU A 1 200 ? -2.836 0.186 -0.769 1.00 95.00 200 LEU A N 1
ATOM 1563 C CA . LEU A 1 200 ? -3.433 1.420 -0.246 1.00 95.00 200 LEU A CA 1
ATOM 1564 C C . LEU A 1 200 ? -4.706 1.818 -1.009 1.00 95.00 200 LEU A C 1
ATOM 1566 O O . LEU A 1 200 ? -5.724 2.142 -0.398 1.00 95.00 200 LEU A O 1
ATOM 1570 N N . MET A 1 201 ? -4.672 1.751 -2.342 1.00 94.19 201 MET A N 1
ATOM 1571 C CA . MET A 1 201 ? -5.841 2.042 -3.175 1.00 94.19 201 MET A CA 1
ATOM 1572 C C . MET A 1 201 ? -6.945 0.997 -2.979 1.00 94.19 201 MET A C 1
ATOM 1574 O O . MET A 1 201 ? -8.113 1.365 -2.951 1.00 94.19 201 MET A O 1
ATOM 1578 N N . PHE A 1 202 ? -6.596 -0.279 -2.778 1.00 94.75 202 PHE A N 1
ATOM 1579 C CA . PHE A 1 202 ? -7.560 -1.335 -2.460 1.00 94.75 202 PHE A CA 1
ATOM 1580 C C . PHE A 1 202 ? -8.331 -1.018 -1.175 1.00 94.75 202 PHE A C 1
ATOM 1582 O O . PHE A 1 202 ? -9.555 -1.116 -1.158 1.00 94.75 202 PHE A O 1
ATOM 1589 N N . ILE A 1 203 ? -7.633 -0.581 -0.124 1.00 94.12 203 ILE A N 1
ATOM 1590 C CA . ILE A 1 203 ? -8.254 -0.203 1.153 1.00 94.12 203 ILE A CA 1
ATOM 1591 C C . ILE A 1 203 ? -9.171 1.007 0.974 1.00 94.12 203 ILE A C 1
ATOM 1593 O O . ILE A 1 203 ? -10.302 0.990 1.452 1.00 94.12 203 ILE A O 1
ATOM 1597 N N . LEU A 1 204 ? -8.733 2.028 0.231 1.00 93.25 204 LEU A N 1
ATOM 1598 C CA . LEU A 1 204 ? -9.576 3.188 -0.072 1.00 93.25 204 LEU A CA 1
ATOM 1599 C C . LEU A 1 204 ? -10.846 2.785 -0.837 1.00 93.25 204 LEU A C 1
ATOM 1601 O O . LEU A 1 204 ? -11.937 3.251 -0.513 1.00 93.25 204 LEU A O 1
ATOM 1605 N N . THR A 1 205 ? -10.723 1.909 -1.837 1.00 91.56 205 THR A N 1
ATOM 1606 C CA . THR A 1 205 ? -11.874 1.381 -2.580 1.00 91.56 205 THR A CA 1
ATOM 1607 C C . THR A 1 205 ? -12.799 0.574 -1.670 1.00 91.56 205 THR A C 1
ATOM 1609 O O . THR A 1 205 ? -14.010 0.765 -1.728 1.00 91.56 205 THR A O 1
ATOM 1612 N N . HIS A 1 206 ? -12.251 -0.266 -0.788 1.00 90.81 206 HIS A N 1
ATOM 1613 C CA . HIS A 1 206 ? -13.035 -1.006 0.198 1.00 90.81 206 HIS A CA 1
ATOM 1614 C C . HIS A 1 206 ? -13.838 -0.062 1.103 1.00 90.81 206 HIS A C 1
ATOM 1616 O O . HIS A 1 206 ? -15.044 -0.239 1.245 1.00 90.81 206 HIS A O 1
ATOM 1622 N N . ILE A 1 207 ? -13.198 0.974 1.653 1.00 91.50 207 ILE A N 1
ATOM 1623 C CA . ILE A 1 207 ? -13.849 1.968 2.519 1.00 91.50 207 ILE A CA 1
ATOM 1624 C C . ILE A 1 207 ? -14.980 2.695 1.789 1.00 91.50 207 ILE A C 1
ATOM 1626 O O . ILE A 1 207 ? -16.033 2.945 2.366 1.00 91.50 207 ILE A O 1
ATOM 1630 N N . ARG A 1 208 ? -14.797 3.013 0.507 1.00 89.06 208 ARG A N 1
ATOM 1631 C CA . ARG A 1 208 ? -15.820 3.701 -0.293 1.00 89.06 208 ARG A CA 1
ATOM 1632 C C . ARG A 1 208 ? -17.056 2.848 -0.551 1.00 89.06 208 ARG A C 1
ATOM 1634 O O . ARG A 1 208 ? -18.151 3.393 -0.606 1.00 89.06 208 ARG A O 1
ATOM 1641 N N . ILE A 1 209 ? -16.877 1.542 -0.729 1.00 88.38 209 ILE A N 1
ATOM 1642 C CA . ILE A 1 209 ? -17.974 0.625 -1.061 1.00 88.38 209 ILE A CA 1
ATOM 1643 C C . ILE A 1 209 ? -18.663 0.116 0.212 1.00 88.38 209 ILE A C 1
ATOM 1645 O O . ILE A 1 209 ? -19.887 0.108 0.286 1.00 88.38 209 ILE A O 1
ATOM 1649 N N . ASN A 1 210 ? -17.882 -0.287 1.216 1.00 87.88 210 ASN A N 1
ATOM 1650 C CA . ASN A 1 210 ? -18.368 -0.997 2.403 1.00 87.88 210 ASN A CA 1
ATOM 1651 C C . ASN A 1 210 ? -18.370 -0.133 3.679 1.00 87.88 210 ASN A C 1
ATOM 1653 O O . ASN A 1 210 ? -18.883 -0.558 4.713 1.00 87.88 210 ASN A O 1
ATOM 1657 N N . GLY A 1 211 ? -17.802 1.074 3.633 1.00 88.44 211 GLY A N 1
ATOM 1658 C CA . GLY A 1 211 ? -17.541 1.894 4.816 1.00 88.44 211 GLY A CA 1
ATOM 1659 C C . GLY A 1 211 ? -16.307 1.433 5.598 1.00 88.44 211 GLY A C 1
ATOM 1660 O O . GLY A 1 211 ? -15.533 0.583 5.161 1.00 88.44 211 GLY A O 1
ATOM 1661 N N . HIS A 1 212 ? -16.121 2.000 6.790 1.00 87.88 212 HIS A N 1
ATOM 1662 C CA . HIS A 1 212 ? -14.982 1.689 7.665 1.00 87.88 212 HIS A CA 1
ATOM 1663 C C . HIS A 1 212 ? -15.171 0.423 8.509 1.00 87.88 212 HIS A C 1
ATOM 1665 O O . HIS A 1 212 ? -14.277 0.066 9.266 1.00 87.88 212 HIS A O 1
ATOM 1671 N N . LYS A 1 213 ? -16.322 -0.245 8.413 1.00 84.44 213 LYS A N 1
ATOM 1672 C CA . LYS A 1 213 ? -16.645 -1.367 9.295 1.00 84.44 213 LYS A CA 1
ATOM 1673 C C . LYS A 1 213 ? -15.871 -2.629 8.905 1.00 84.44 213 LYS A C 1
ATOM 1675 O O . LYS A 1 213 ? -15.806 -2.976 7.723 1.00 84.44 213 LYS A O 1
ATOM 1680 N N . GLY A 1 214 ? -15.314 -3.301 9.907 1.00 77.88 214 GLY A N 1
ATOM 1681 C CA . GLY A 1 214 ? -14.834 -4.676 9.816 1.00 77.88 214 GLY A CA 1
ATOM 1682 C C . GLY A 1 214 ? -15.995 -5.671 9.767 1.00 77.88 214 GLY A C 1
ATOM 1683 O O . GLY A 1 214 ? -17.154 -5.296 9.971 1.00 77.88 214 GLY A O 1
ATOM 1684 N N . LYS A 1 215 ? -15.686 -6.929 9.446 1.00 64.31 215 LYS A N 1
ATOM 1685 C CA . LYS A 1 215 ? -16.654 -8.033 9.522 1.00 64.31 215 LYS A CA 1
ATOM 1686 C C . LYS A 1 215 ? -16.921 -8.477 10.954 1.00 64.31 215 LYS A C 1
ATOM 1688 O O . LYS A 1 215 ? -15.982 -8.425 11.776 1.00 64.31 215 LYS A O 1
#

Sequence (215 aa):
MIIIFFSRVKNCIAMGRENIIDPKTDGGKWYQLKRESMQLANFTSQTVGLQVTFPSGEWDVFPSKDLPTSFNFGSIYHYTVESMPSLLDLCDSNQDTS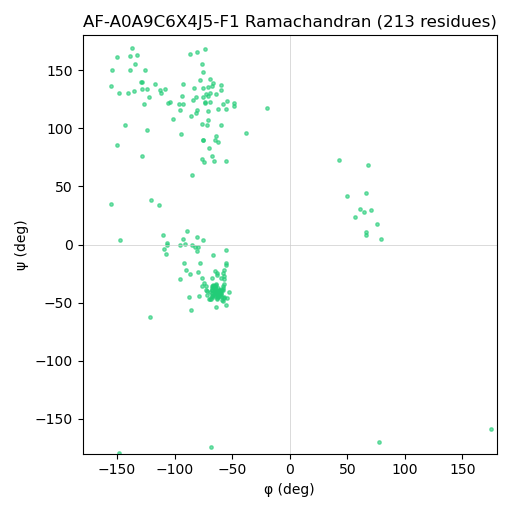DDEAMNFDGQSAVNVCEESHIKKNKPMRRGLMFVKSGWVRNVRDIVQGGIHFIKAEVRASMAKKAYEVRIAISDISGNVHHGQCDVCPQHALGRCSHVSALLMFILTHIRINGHKGK

Solvent-accessible surface area (backbone atoms only — not comparable to full-atom values): 12682 Å² total; per-residue (Å²): 120,70,69,62,53,54,53,49,52,52,50,34,52,76,66,76,42,65,91,69,71,56,92,64,79,58,78,55,49,64,60,51,51,51,50,52,53,50,55,50,46,57,65,68,60,65,66,83,72,74,83,80,74,82,82,86,69,87,68,39,66,55,53,60,53,64,49,34,84,57,46,47,70,66,32,51,45,39,56,69,54,67,69,46,81,80,73,80,88,77,73,97,78,70,84,76,83,62,93,68,76,86,72,82,80,76,90,74,90,77,74,54,79,74,54,50,56,54,31,72,73,32,67,36,46,42,51,3,45,49,29,41,79,70,66,30,61,39,81,49,25,29,44,78,56,97,64,30,40,34,40,35,31,36,33,28,94,55,95,57,90,59,71,35,57,27,40,38,35,28,30,47,77,68,17,40,56,78,48,37,44,31,84,80,47,94,53,30,91,73,27,61,31,35,60,40,34,18,55,54,45,43,51,54,44,45,34,73,75,67,41,48,65,35,104

pLDDT: mean 74.44, std 18.61, range [36.16, 95.5]

Nearest PDB structures (foldseek):
  6l8a-assembly3_F  TM=8.403E-01  e=7.636E-01  Acidithiobacillus ferrooxidans
  3g8z-assembly1_A-2  TM=4.876E-01  e=4.550E-01  Xanthomonas campestris pv. campestris
  8j1g-assembly1_B  TM=4.027E-01  e=6.426E-01  Pseudomonas veronii
  8j1g-assembly2_D  TM=4.026E-01  e=1.018E+00  Pseudomonas veronii
  4hxg-assembly2_G  TM=6.942E-01  e=5.096E+00  Pyrococcus horikoshii OT3

Mean predicted aligned error: 14.31 Å